Protein AF-A0ABD6EZ94-F1 (afdb_monomer_lite)

Radius of gyration: 22.78 Å; chains: 1; bounding box: 58×36×63 Å

Foldseek 3Di:
DWPQDFFFFDDPPPPFVVVVVVLVVVCVVVVQEFKEFEKEFAPDFAFKWKAAPPAQWTQDDDHDDDDPDDDDDPVSVVGRMDIDRRIDGLVDMDGDCVVVVVCVVDVPDPDPRVVVVVCNVCCVPSVHIYGYDYGPNSTDGHIQDDPVRVLVVLLCQLVVSRPPDHPPPPDDWDWDADPQSEIETDDPPPPPPPPPQPAPEHSEYHEACEAADNQEHEYSEYHYHNYYHDHPHYDDYYDHHPPDDD

Organism: NCBI:txid75299

Structure (mmCIF, N/CA/C/O backbone):
data_AF-A0ABD6EZ94-F1
#
_entry.id   AF-A0ABD6EZ94-F1
#
loop_
_atom_site.group_PDB
_atom_site.id
_atom_site.type_symbol
_atom_site.label_atom_id
_atom_site.label_alt_id
_atom_site.label_comp_id
_atom_site.label_asym_id
_atom_site.label_entity_id
_atom_site.label_seq_id
_atom_site.pdbx_PDB_ins_code
_atom_site.Cartn_x
_atom_site.Cartn_y
_atom_site.Cartn_z
_atom_site.occupancy
_atom_site.B_iso_or_equiv
_atom_site.auth_seq_id
_atom_site.auth_comp_id
_atom_site.auth_asym_id
_atom_site.auth_atom_id
_atom_site.pdbx_PDB_model_num
ATOM 1 N N . MET A 1 1 ? 9.359 -10.065 3.434 1.00 25.14 1 MET A N 1
ATOM 2 C CA . MET A 1 1 ? 9.730 -8.631 3.396 1.00 25.14 1 MET A CA 1
ATOM 3 C C . MET A 1 1 ? 8.608 -7.875 2.697 1.00 25.14 1 MET A C 1
ATOM 5 O O . MET A 1 1 ? 8.597 -7.816 1.478 1.00 25.14 1 MET A O 1
ATOM 9 N N . SER A 1 2 ? 7.632 -7.364 3.448 1.00 27.16 2 SER A N 1
ATOM 10 C CA . SER A 1 2 ? 6.600 -6.468 2.913 1.00 27.16 2 SER A CA 1
ATOM 11 C C . SER A 1 2 ? 7.195 -5.063 2.806 1.00 27.16 2 SER A C 1
ATOM 13 O O . SER A 1 2 ? 7.422 -4.402 3.825 1.00 27.16 2 SER A O 1
ATOM 15 N N . THR A 1 3 ? 7.517 -4.612 1.597 1.00 27.58 3 THR A N 1
ATOM 16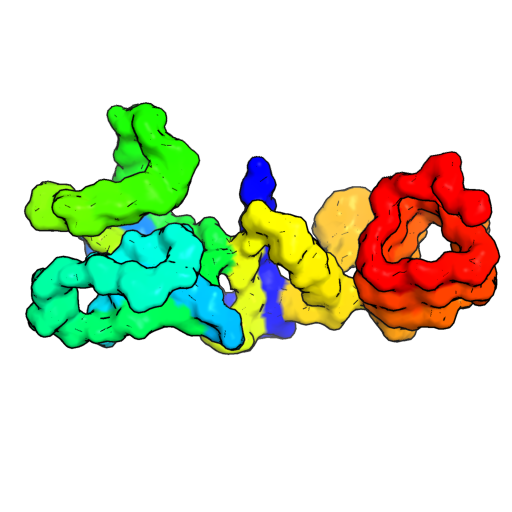 C CA . THR A 1 3 ? 7.941 -3.225 1.378 1.00 27.58 3 THR A CA 1
ATOM 17 C C . THR A 1 3 ? 6.700 -2.341 1.437 1.00 27.58 3 THR A C 1
ATOM 19 O O . THR A 1 3 ? 5.892 -2.327 0.512 1.00 27.58 3 THR A O 1
ATOM 22 N N . LYS A 1 4 ? 6.533 -1.617 2.547 1.00 37.50 4 LYS A N 1
ATOM 23 C CA . LYS A 1 4 ? 5.475 -0.611 2.694 1.00 37.50 4 LYS A CA 1
ATOM 24 C C . LYS A 1 4 ? 5.897 0.632 1.922 1.00 37.50 4 LYS A C 1
ATOM 26 O O . LYS A 1 4 ? 6.949 1.200 2.215 1.00 37.50 4 LYS A O 1
ATOM 31 N N . LEU A 1 5 ? 5.114 1.025 0.924 1.00 35.47 5 LEU A N 1
ATOM 32 C CA . LEU A 1 5 ? 5.474 2.101 0.014 1.00 35.47 5 LEU A CA 1
ATOM 33 C C . LEU A 1 5 ? 4.423 3.216 0.103 1.00 35.47 5 LEU A C 1
ATOM 35 O O . LEU A 1 5 ? 3.304 3.091 -0.385 1.00 35.47 5 LEU A O 1
ATOM 39 N N . TYR A 1 6 ? 4.786 4.312 0.771 1.00 42.09 6 TYR A N 1
ATOM 40 C CA . TYR A 1 6 ? 3.925 5.486 0.925 1.00 42.09 6 TYR A CA 1
ATOM 41 C C . TYR A 1 6 ? 4.081 6.426 -0.269 1.00 42.09 6 TYR A C 1
ATOM 43 O O . TYR A 1 6 ? 5.202 6.860 -0.539 1.00 42.09 6 TYR A O 1
ATOM 51 N N . LEU A 1 7 ? 3.001 6.727 -1.001 1.00 45.53 7 LEU A N 1
ATOM 52 C CA . LEU A 1 7 ? 3.118 7.381 -2.308 1.00 45.53 7 LEU A CA 1
ATOM 53 C C . LEU A 1 7 ? 1.971 8.339 -2.629 1.00 45.53 7 LEU A C 1
ATOM 55 O O . LEU A 1 7 ? 1.060 8.019 -3.386 1.00 45.53 7 LEU A O 1
ATOM 59 N N . SER A 1 8 ? 2.071 9.561 -2.116 1.00 39.09 8 SER A N 1
ATOM 60 C CA . SER A 1 8 ? 1.168 10.648 -2.499 1.00 39.09 8 SER A CA 1
ATOM 61 C C . SER A 1 8 ? 1.216 10.894 -4.008 1.00 39.09 8 SER A C 1
ATOM 63 O O . SER A 1 8 ? 2.299 11.010 -4.577 1.00 39.09 8 SER A O 1
ATOM 65 N N . GLY A 1 9 ? 0.048 11.020 -4.638 1.00 31.78 9 GLY A N 1
ATOM 66 C CA . GLY A 1 9 ? -0.084 11.555 -5.985 1.00 31.78 9 GLY A CA 1
ATOM 67 C C . GLY A 1 9 ? -0.332 13.061 -5.931 1.00 31.78 9 GLY A C 1
ATOM 68 O O . GLY A 1 9 ? -1.254 13.515 -5.263 1.00 31.78 9 GLY A O 1
ATOM 69 N N . ARG A 1 10 ? 0.485 13.827 -6.663 1.00 35.06 10 ARG A N 1
ATOM 70 C CA . ARG A 1 10 ? 0.409 15.292 -6.853 1.00 35.06 10 ARG A CA 1
ATOM 71 C C . ARG A 1 10 ? 0.647 16.149 -5.599 1.00 35.06 10 ARG A C 1
ATOM 73 O O . ARG A 1 10 ? 0.584 15.705 -4.461 1.00 35.06 10 ARG A O 1
ATOM 80 N N . GLU A 1 11 ? 0.973 17.409 -5.884 1.00 35.34 11 GLU A N 1
ATOM 81 C CA . GLU A 1 11 ? 1.603 18.482 -5.088 1.00 35.34 11 GLU A CA 1
ATOM 82 C C . GLU A 1 11 ? 0.985 18.834 -3.714 1.00 35.34 11 GLU A C 1
ATOM 84 O O . GLU A 1 11 ? 1.448 19.759 -3.052 1.00 35.34 11 GLU A O 1
ATOM 89 N N . ASN A 1 12 ? 0.010 18.075 -3.215 1.00 35.53 12 ASN A N 1
ATOM 90 C CA . ASN A 1 12 ? -0.751 18.397 -2.008 1.00 35.53 12 ASN A CA 1
ATOM 91 C C . ASN A 1 12 ? -0.405 17.496 -0.810 1.00 35.53 12 ASN A C 1
ATOM 93 O O . ASN A 1 12 ? -1.279 17.136 -0.029 1.00 35.53 12 ASN A O 1
ATOM 97 N N . MET A 1 13 ? 0.877 17.164 -0.612 1.00 40.81 13 MET A N 1
ATOM 98 C CA . MET A 1 13 ? 1.335 16.423 0.580 1.00 40.81 13 MET A CA 1
ATOM 99 C C . MET A 1 13 ? 1.111 17.201 1.892 1.00 40.81 13 MET A C 1
ATOM 101 O O . MET A 1 13 ? 1.120 16.623 2.977 1.00 40.81 13 MET A O 1
ATOM 105 N N . PHE A 1 14 ? 0.936 18.520 1.827 1.00 37.25 14 PHE A N 1
ATOM 106 C CA . PHE A 1 14 ? 0.969 19.351 3.027 1.00 37.25 14 PHE A CA 1
ATOM 107 C C . PHE A 1 14 ? -0.338 19.420 3.836 1.00 37.25 14 PHE A C 1
ATOM 109 O O . PHE A 1 14 ? -0.206 19.538 5.051 1.00 37.25 14 PHE A O 1
ATOM 116 N N . PRO A 1 15 ? -1.553 19.316 3.262 1.00 45.84 15 PRO A N 1
ATOM 117 C CA . PRO A 1 15 ? -2.783 19.305 4.063 1.00 45.84 15 PRO A CA 1
ATOM 118 C C . PRO A 1 15 ? -3.235 17.889 4.466 1.00 45.84 15 PRO A C 1
ATOM 120 O O . PRO A 1 15 ? -3.336 17.593 5.647 1.00 45.84 15 PRO A O 1
ATOM 123 N N . THR A 1 16 ? -3.398 16.954 3.525 1.00 59.62 16 THR A N 1
ATOM 124 C CA . THR A 1 16 ? -4.220 15.743 3.747 1.00 59.62 16 THR A CA 1
ATOM 125 C C . THR A 1 16 ? -3.617 14.708 4.696 1.00 59.62 16 THR A C 1
ATOM 127 O O . THR A 1 16 ? -4.296 14.234 5.603 1.00 59.62 16 THR A O 1
ATOM 130 N N . MET A 1 17 ? -2.331 14.361 4.558 1.00 60.38 17 MET A N 1
ATOM 131 C CA . MET A 1 17 ? -1.696 13.457 5.531 1.00 60.38 17 MET A CA 1
ATOM 132 C C . MET A 1 17 ? -1.511 14.144 6.885 1.00 60.38 17 MET A C 1
ATOM 134 O O . MET A 1 17 ? -1.565 13.479 7.916 1.00 60.38 17 MET A O 1
ATOM 138 N N . ARG A 1 18 ? -1.315 15.472 6.906 1.00 64.06 18 ARG A N 1
ATOM 139 C CA . ARG A 1 18 ? -1.311 16.216 8.168 1.00 64.06 18 ARG A CA 1
ATOM 140 C C . ARG A 1 18 ? -2.666 16.122 8.839 1.00 64.06 18 ARG A C 1
ATOM 142 O O . ARG A 1 18 ? -2.670 15.880 10.032 1.00 64.06 18 ARG A O 1
ATOM 149 N N . ASP A 1 19 ? -3.763 16.219 8.104 1.00 67.50 19 ASP A N 1
ATOM 150 C CA . ASP A 1 19 ? -5.110 16.106 8.660 1.00 67.50 19 ASP A CA 1
ATOM 151 C C . ASP A 1 19 ? -5.356 14.708 9.245 1.00 67.50 19 ASP A C 1
ATOM 153 O O . ASP A 1 19 ? -5.753 14.604 10.404 1.00 67.50 19 ASP A O 1
ATOM 157 N N . CYS A 1 20 ? -4.992 13.630 8.537 1.00 67.00 20 CYS A N 1
ATOM 158 C CA . CYS A 1 20 ? -5.047 12.269 9.096 1.00 67.00 20 CYS A CA 1
ATOM 159 C C . CYS A 1 20 ? -4.135 12.109 10.328 1.00 67.00 20 CYS A C 1
ATOM 161 O O . CYS A 1 20 ? -4.512 11.497 11.325 1.00 67.00 20 CYS A O 1
ATOM 163 N N . LEU A 1 21 ? -2.926 12.681 10.303 1.00 68.50 21 LEU A N 1
ATOM 164 C CA . LEU A 1 21 ? -2.001 12.643 11.441 1.00 68.50 21 LEU A CA 1
ATOM 165 C C . LEU A 1 21 ? -2.483 13.496 12.621 1.00 68.50 21 LEU A C 1
ATOM 167 O O . LEU A 1 21 ? -2.236 13.129 13.769 1.00 68.50 21 LEU A O 1
ATOM 171 N N . LEU A 1 22 ? -3.146 14.622 12.362 1.00 70.56 22 LEU A N 1
ATOM 172 C CA . LEU A 1 22 ? -3.764 15.493 13.360 1.00 70.56 22 LEU A CA 1
ATOM 173 C C . LEU A 1 22 ? -4.946 14.778 14.001 1.00 70.56 22 LEU A C 1
ATOM 175 O O . LEU A 1 22 ? -5.031 14.727 15.222 1.00 70.56 22 LEU A O 1
ATOM 179 N N . PHE A 1 23 ? -5.792 14.142 13.199 1.00 69.69 23 PHE A N 1
ATOM 180 C CA . PHE A 1 23 ? -6.918 13.367 13.691 1.00 69.69 23 PHE A CA 1
ATOM 181 C C . PHE A 1 23 ? -6.465 12.144 14.500 1.00 69.69 23 PHE A C 1
ATOM 183 O O . PHE A 1 23 ? -6.921 11.935 15.624 1.00 69.69 23 PHE A O 1
ATOM 190 N N . SER A 1 24 ? -5.452 11.412 14.024 1.00 68.81 24 SER A N 1
ATOM 191 C CA . SER A 1 24 ? -4.798 10.354 14.804 1.00 68.81 24 SER A CA 1
ATOM 192 C C . SER A 1 24 ? -4.156 10.892 16.093 1.00 68.81 24 SER A C 1
ATOM 194 O O . SER A 1 24 ? -4.170 10.214 17.119 1.00 68.81 24 SER A O 1
ATOM 196 N N . ARG A 1 25 ? -3.600 12.113 16.088 1.00 70.81 25 ARG A N 1
ATOM 197 C CA . ARG A 1 25 ? -3.074 12.771 17.299 1.00 70.81 25 ARG A CA 1
ATOM 198 C C . ARG A 1 25 ? -4.172 13.115 18.297 1.00 70.81 25 ARG A C 1
ATOM 200 O O . ARG A 1 25 ? -3.960 12.922 19.489 1.00 70.81 25 ARG A O 1
ATOM 207 N N . GLU A 1 26 ? -5.316 13.599 17.831 1.00 75.00 26 GLU A N 1
ATOM 208 C CA . GLU A 1 26 ? -6.471 13.869 18.685 1.00 75.00 26 GLU A CA 1
ATOM 209 C C . GLU A 1 26 ? -6.994 12.573 19.308 1.00 75.00 26 GLU A C 1
ATOM 211 O O . GLU A 1 26 ? -7.150 12.506 20.525 1.00 75.00 26 GLU A O 1
ATOM 216 N N . ARG A 1 27 ? -7.119 11.493 18.524 1.00 76.56 27 ARG A N 1
ATOM 217 C CA . ARG A 1 27 ? -7.498 10.179 19.062 1.00 76.56 27 ARG A CA 1
ATOM 218 C C . ARG A 1 27 ? -6.464 9.581 20.016 1.00 76.56 27 ARG A C 1
ATOM 220 O O . ARG A 1 27 ? -6.841 8.822 20.891 1.00 76.56 27 ARG A O 1
ATOM 227 N N . ARG A 1 28 ? -5.173 9.922 19.913 1.00 70.44 28 ARG A N 1
ATOM 228 C CA . ARG A 1 28 ? -4.155 9.510 20.907 1.00 70.44 28 ARG A CA 1
ATOM 229 C C . ARG A 1 28 ? -4.329 10.165 22.279 1.00 70.44 28 ARG A C 1
ATOM 231 O O . ARG A 1 28 ? -3.665 9.743 23.224 1.00 70.44 28 ARG A O 1
ATOM 238 N N . LYS A 1 29 ? -5.168 11.200 22.404 1.00 75.88 29 LYS A N 1
ATOM 239 C CA . LYS A 1 29 ? -5.561 11.723 23.722 1.00 75.88 29 LYS A CA 1
ATOM 240 C C . LYS A 1 29 ? -6.443 10.723 24.463 1.00 75.88 29 LYS A C 1
ATOM 242 O O . LYS A 1 29 ? -6.376 10.663 25.689 1.00 75.88 29 LYS A O 1
ATOM 247 N N . ASP A 1 30 ? -7.219 9.930 23.726 1.00 81.50 30 ASP A N 1
ATOM 248 C CA . ASP A 1 30 ? -7.885 8.763 24.278 1.00 81.50 30 ASP A CA 1
ATOM 249 C C . ASP A 1 30 ? -6.856 7.645 24.486 1.00 81.50 30 ASP A C 1
ATOM 251 O O . ASP A 1 30 ? -6.247 7.135 23.545 1.00 81.50 30 ASP A O 1
ATOM 255 N N . LYS A 1 31 ? -6.651 7.273 25.752 1.00 81.12 31 LYS A N 1
ATOM 256 C CA . LYS A 1 31 ? -5.706 6.220 26.139 1.00 81.12 31 LYS A CA 1
ATOM 257 C C . LYS A 1 31 ? -6.164 4.836 25.685 1.00 81.12 31 LYS A C 1
ATOM 259 O O . LYS A 1 31 ? -5.327 3.939 25.598 1.00 81.12 31 LYS A O 1
ATOM 264 N N . CYS A 1 32 ? -7.455 4.677 25.404 1.00 87.12 32 CYS A N 1
ATOM 265 C CA . CYS A 1 32 ? -8.023 3.429 24.925 1.00 87.12 32 CYS A CA 1
ATOM 266 C C . CYS A 1 32 ? -7.746 3.223 23.429 1.00 87.12 32 CYS A C 1
ATOM 268 O O . CYS A 1 32 ? -7.664 2.085 22.981 1.00 87.12 32 CYS A O 1
ATOM 270 N N . ASN A 1 33 ? -7.523 4.282 22.639 1.00 89.00 33 ASN A N 1
ATOM 271 C CA . ASN A 1 33 ? -7.165 4.129 21.229 1.00 89.00 33 ASN A CA 1
ATOM 272 C C . ASN A 1 33 ? -5.697 3.698 21.073 1.00 89.00 33 ASN A C 1
ATOM 274 O O . ASN A 1 33 ? -4.764 4.492 21.232 1.00 89.00 33 ASN A O 1
ATOM 278 N N . VAL A 1 34 ? -5.491 2.434 20.709 1.00 90.62 34 VAL A N 1
ATOM 279 C CA . VAL A 1 34 ? -4.152 1.842 20.591 1.00 90.62 34 VAL A CA 1
ATOM 280 C C . VAL A 1 34 ? -3.636 1.790 19.161 1.00 90.62 34 VAL A C 1
ATOM 282 O O . VAL A 1 34 ? -2.420 1.750 18.958 1.00 90.62 34 VAL A O 1
ATOM 285 N N . MET A 1 35 ? -4.520 1.830 18.162 1.00 90.12 35 MET A N 1
ATOM 286 C CA . MET A 1 35 ? -4.127 1.715 16.760 1.00 90.12 35 MET A CA 1
ATOM 287 C C . MET A 1 35 ? -5.067 2.489 15.834 1.00 90.12 35 MET A C 1
ATOM 289 O O . MET A 1 35 ? -6.284 2.420 15.953 1.00 90.12 35 MET A O 1
ATOM 293 N N . THR A 1 36 ? -4.496 3.193 14.858 1.00 90.94 36 THR A N 1
ATOM 294 C CA . THR A 1 36 ? -5.234 3.789 13.739 1.00 90.94 36 THR A CA 1
ATOM 295 C C . THR A 1 36 ? -4.708 3.215 12.428 1.00 90.94 36 THR A C 1
ATOM 297 O O . THR A 1 36 ? -3.539 3.411 12.089 1.00 90.94 36 THR A O 1
ATOM 300 N N . LEU A 1 37 ? -5.551 2.477 11.710 1.00 91.06 37 LEU A N 1
ATOM 301 C CA . LEU A 1 37 ? -5.236 1.868 10.420 1.00 91.06 37 LEU A CA 1
ATOM 302 C C . LEU A 1 37 ? -5.591 2.828 9.289 1.00 91.06 37 LEU A C 1
ATOM 304 O O . LEU A 1 37 ? -6.676 3.404 9.294 1.00 91.06 37 LEU A O 1
ATOM 308 N N . LEU A 1 38 ? -4.706 2.967 8.304 1.00 90.38 38 LEU A N 1
ATOM 309 C CA . LEU A 1 38 ? -4.994 3.765 7.114 1.00 90.38 38 LEU A CA 1
ATOM 310 C C . LEU A 1 38 ? -5.445 2.856 5.971 1.00 90.38 38 LEU A C 1
ATOM 312 O O . LEU A 1 38 ? -4.735 1.916 5.607 1.00 90.38 38 LEU A O 1
ATOM 316 N N . TYR A 1 39 ? -6.600 3.160 5.391 1.00 91.19 39 TYR A N 1
ATOM 317 C CA . TYR A 1 39 ? -7.151 2.464 4.228 1.00 91.19 39 TYR A CA 1
ATOM 318 C C . TYR A 1 39 ? -7.309 3.423 3.052 1.00 91.19 39 TYR A C 1
ATOM 320 O O . TYR A 1 39 ? -7.409 4.634 3.234 1.00 91.19 39 TYR A O 1
ATOM 328 N N . THR A 1 40 ? -7.327 2.888 1.838 1.00 88.62 40 THR A N 1
ATOM 329 C CA . THR A 1 40 ? -7.660 3.629 0.613 1.00 88.62 40 THR A CA 1
ATOM 330 C C . THR A 1 40 ? -8.870 3.005 -0.054 1.00 88.62 40 THR A C 1
ATOM 332 O O . THR A 1 40 ? -9.097 1.802 0.067 1.00 88.62 40 THR A O 1
ATOM 335 N N . GLU A 1 41 ? -9.651 3.813 -0.764 1.00 89.62 41 GLU A N 1
ATOM 336 C CA . GLU A 1 41 ? -10.730 3.282 -1.594 1.00 89.62 41 GLU A CA 1
ATOM 337 C C . GLU A 1 41 ? -10.159 2.508 -2.784 1.00 89.62 41 GLU A C 1
ATOM 339 O O . GLU A 1 41 ? -9.109 2.847 -3.341 1.00 89.62 41 GLU A O 1
ATOM 344 N N . SER A 1 42 ? -10.845 1.435 -3.154 1.00 84.75 42 SER A N 1
ATOM 345 C CA . SER A 1 42 ? -10.450 0.532 -4.220 1.00 84.75 42 SER A CA 1
ATOM 346 C C . SER A 1 42 ? -11.651 0.180 -5.081 1.00 84.75 42 SER A C 1
ATOM 348 O O . SER A 1 42 ? -12.741 -0.067 -4.581 1.00 84.75 42 SER A O 1
ATOM 350 N N . GLU A 1 43 ? -11.423 0.109 -6.390 1.00 81.69 43 GLU A N 1
ATOM 351 C CA . GLU A 1 43 ? -12.422 -0.359 -7.356 1.00 81.69 43 GLU A CA 1
ATOM 352 C C . GLU A 1 43 ? -12.589 -1.890 -7.337 1.00 81.69 43 GLU A C 1
ATOM 354 O O . GLU A 1 43 ? -13.503 -2.420 -7.964 1.00 81.69 43 GLU A O 1
ATOM 359 N N . PHE A 1 44 ? -11.699 -2.607 -6.644 1.00 81.69 44 PHE A N 1
ATOM 360 C CA . PHE A 1 44 ? -11.722 -4.063 -6.531 1.00 81.69 44 PHE A CA 1
ATOM 361 C C . PHE A 1 44 ? -12.320 -4.501 -5.195 1.00 81.69 44 PHE A C 1
ATOM 363 O O . PHE A 1 44 ? -12.212 -3.794 -4.193 1.00 81.69 44 PHE A O 1
ATOM 370 N N . GLU A 1 45 ? -12.900 -5.700 -5.166 1.00 83.00 45 GLU A N 1
ATOM 371 C CA . GLU A 1 45 ? -13.333 -6.313 -3.913 1.00 83.00 45 GLU A CA 1
ATOM 372 C C . GLU A 1 45 ? -12.120 -6.737 -3.077 1.00 83.00 45 GLU A C 1
ATOM 374 O O . GLU A 1 45 ? -11.235 -7.459 -3.536 1.00 83.00 45 GLU A O 1
ATOM 379 N N . ASN A 1 46 ? -12.095 -6.270 -1.835 1.00 86.94 46 ASN A N 1
ATOM 380 C CA . ASN A 1 46 ? -11.087 -6.560 -0.827 1.00 86.94 46 ASN A CA 1
ATOM 381 C C . ASN A 1 46 ? -11.735 -7.299 0.361 1.00 86.94 46 ASN A C 1
ATOM 383 O O . ASN A 1 46 ? -12.968 -7.328 0.478 1.00 86.94 46 ASN A O 1
ATOM 387 N N . PRO A 1 47 ? -10.926 -7.885 1.264 1.00 87.75 47 PRO A N 1
ATOM 388 C CA . PRO A 1 47 ? -11.440 -8.501 2.480 1.00 87.75 47 PRO A CA 1
ATOM 389 C C . PRO A 1 47 ? -12.309 -7.532 3.296 1.00 87.75 47 PRO A C 1
ATOM 391 O O . PRO A 1 47 ? -12.047 -6.328 3.353 1.00 87.75 47 PRO A O 1
ATOM 394 N N . ALA A 1 48 ? -13.379 -8.055 3.893 1.00 89.38 48 ALA A N 1
ATOM 395 C CA . ALA A 1 48 ? -14.398 -7.227 4.524 1.00 89.38 48 ALA A CA 1
ATOM 396 C C . ALA A 1 48 ? -13.939 -6.673 5.878 1.00 89.38 48 ALA A C 1
ATOM 398 O O . ALA A 1 48 ? -13.457 -7.409 6.744 1.00 89.38 48 ALA A O 1
ATOM 399 N N . ILE A 1 49 ? -14.196 -5.385 6.092 1.00 92.19 49 ILE A N 1
ATOM 400 C CA . ILE A 1 49 ? -14.042 -4.733 7.394 1.00 92.19 49 ILE A CA 1
ATOM 401 C C . ILE A 1 49 ? -15.353 -4.067 7.808 1.00 92.19 49 ILE A C 1
ATOM 403 O O . ILE A 1 49 ? -16.106 -3.589 6.961 1.00 92.19 49 ILE A O 1
ATOM 407 N N . GLY A 1 50 ? -15.636 -4.049 9.108 1.00 91.94 50 GLY A N 1
ATOM 408 C CA . GLY A 1 50 ? -16.802 -3.377 9.683 1.00 91.94 50 GLY A CA 1
ATOM 409 C C . GLY A 1 50 ? -16.376 -2.181 10.515 1.00 91.94 50 GLY A C 1
ATOM 410 O O . GLY A 1 50 ? -15.483 -2.313 11.355 1.00 91.94 50 GLY A O 1
ATOM 411 N N . LEU A 1 51 ? -17.012 -1.036 10.279 1.00 93.19 51 LEU A N 1
ATOM 412 C CA . LEU A 1 51 ? -16.697 0.243 10.909 1.00 93.19 51 LEU A CA 1
ATOM 413 C C . LEU A 1 51 ? -17.939 0.851 11.556 1.00 93.19 51 LEU A C 1
ATOM 415 O O . LEU A 1 51 ? -18.997 0.889 10.930 1.00 93.19 51 LEU A O 1
ATOM 419 N N . GLU A 1 52 ? -17.793 1.385 12.763 1.00 92.19 52 GLU A N 1
ATOM 420 C CA . GLU A 1 52 ? -18.833 2.182 13.411 1.00 92.19 52 GLU A CA 1
ATOM 421 C C . GLU A 1 52 ? -18.991 3.543 12.706 1.00 92.19 52 GLU A C 1
ATOM 423 O O . GLU A 1 52 ? -18.014 4.241 12.426 1.00 92.19 52 GLU A O 1
ATOM 428 N N . ALA A 1 53 ? -20.231 3.948 12.435 1.00 88.81 53 ALA A N 1
ATOM 429 C CA . ALA A 1 53 ? -20.588 5.175 11.724 1.00 88.81 53 ALA A CA 1
ATOM 430 C C . ALA A 1 53 ? -20.142 6.450 12.447 1.00 88.81 53 ALA A C 1
ATOM 432 O O . ALA A 1 53 ? -19.856 7.469 11.818 1.00 88.81 53 ALA A O 1
ATOM 433 N N . LYS A 1 54 ? -20.119 6.398 13.782 1.00 87.00 54 LYS A N 1
ATOM 434 C CA . LYS A 1 54 ? -19.901 7.556 14.647 1.00 87.00 54 LYS A CA 1
ATOM 435 C C . LYS A 1 54 ? -18.486 8.111 14.529 1.00 87.00 54 LYS A C 1
ATOM 437 O O . LYS A 1 54 ? -18.306 9.324 14.448 1.00 87.00 54 LYS A O 1
ATOM 442 N N . ASP A 1 55 ? -17.494 7.233 14.576 1.00 86.75 55 ASP A N 1
ATOM 443 C CA . ASP A 1 55 ? -16.090 7.617 14.659 1.00 86.75 55 ASP A CA 1
ATOM 444 C C . ASP A 1 55 ? -15.159 6.693 13.873 1.00 86.75 55 ASP A C 1
ATOM 446 O O . ASP A 1 55 ? -13.951 6.855 13.979 1.00 86.75 55 ASP A O 1
ATOM 450 N N . GLY A 1 56 ? -15.662 5.749 13.075 1.00 90.31 56 GLY A N 1
ATOM 451 C CA . GLY A 1 56 ? -14.818 4.846 12.295 1.00 90.31 56 GLY A CA 1
ATOM 452 C C . GLY A 1 56 ? -14.035 3.842 13.143 1.00 90.31 56 GLY A C 1
ATOM 453 O O . GLY A 1 56 ? -12.991 3.353 12.698 1.00 90.31 56 GLY A O 1
ATOM 454 N N . LYS A 1 57 ? -14.487 3.538 14.365 1.00 92.31 57 LYS A N 1
ATOM 455 C CA . LYS A 1 57 ? -13.963 2.420 15.150 1.00 92.31 57 LYS A CA 1
ATOM 456 C C . LYS A 1 57 ? -14.140 1.104 14.388 1.00 92.31 57 LYS A C 1
ATOM 458 O O . LYS A 1 57 ? -15.203 0.814 13.844 1.00 92.31 57 LYS A O 1
ATOM 463 N N . LEU A 1 58 ? -13.079 0.306 14.342 1.00 93.56 58 LEU A N 1
ATOM 464 C CA . LEU A 1 58 ? -13.081 -1.027 13.758 1.00 93.56 58 LEU A CA 1
ATOM 465 C C . LEU A 1 58 ? -13.827 -1.976 14.692 1.00 93.56 58 LEU A C 1
ATOM 467 O O . LEU A 1 58 ? -13.447 -2.119 15.850 1.00 93.56 58 LEU A O 1
ATOM 471 N N . VAL A 1 59 ? -14.852 -2.639 14.169 1.00 92.38 59 VAL A N 1
ATOM 472 C CA . VAL A 1 59 ? -15.658 -3.617 14.918 1.00 92.38 59 VAL A CA 1
ATOM 473 C C . VAL A 1 59 ? -15.596 -5.013 14.304 1.00 92.38 59 VAL A C 1
ATOM 475 O O . VAL A 1 59 ? -15.804 -6.006 14.992 1.00 92.38 59 VAL A O 1
ATOM 478 N N . TYR A 1 60 ? -15.265 -5.110 13.015 1.00 90.94 60 TYR A N 1
ATOM 479 C CA . TYR A 1 60 ? -15.099 -6.385 12.324 1.00 90.94 60 TYR A CA 1
ATOM 480 C C . TYR A 1 60 ? -13.872 -6.359 11.423 1.00 90.94 60 TYR A C 1
ATOM 482 O O . TYR A 1 60 ? -13.636 -5.385 10.706 1.00 90.94 60 TYR A O 1
ATOM 490 N N . TYR A 1 61 ? -13.110 -7.449 11.435 1.00 90.62 61 TYR A N 1
ATOM 491 C CA . TYR A 1 61 ? -11.894 -7.586 10.649 1.00 90.62 61 TYR A CA 1
ATOM 492 C C . TYR A 1 61 ? -11.751 -9.008 10.116 1.00 90.62 61 TYR A C 1
ATOM 494 O O . TYR A 1 61 ? -11.480 -9.944 10.870 1.00 90.62 61 TYR A O 1
ATOM 502 N N . HIS A 1 62 ? -11.889 -9.158 8.802 1.00 85.69 62 HIS A N 1
ATOM 503 C CA . HIS A 1 62 ? -11.693 -10.422 8.111 1.00 85.69 62 HIS A CA 1
ATOM 504 C C . HIS A 1 62 ? -10.703 -10.214 6.969 1.00 85.69 62 HIS A C 1
ATOM 506 O O . HIS A 1 62 ? -10.941 -9.395 6.090 1.00 85.69 62 HIS A O 1
ATOM 512 N N . GLN A 1 63 ? -9.572 -10.920 7.014 1.00 71.81 63 GLN A N 1
ATOM 513 C CA . GLN A 1 63 ? -8.476 -10.786 6.043 1.00 71.81 63 GLN A CA 1
ATOM 514 C C . GLN A 1 63 ? -8.344 -11.972 5.085 1.00 71.81 63 GLN A C 1
ATOM 516 O O . GLN A 1 63 ? -7.407 -11.995 4.290 1.00 71.81 63 GLN A O 1
ATOM 521 N N . GLU A 1 64 ? -9.236 -12.955 5.169 1.00 70.62 64 GLU A N 1
ATOM 522 C CA . GLU A 1 64 ? -9.190 -14.106 4.268 1.00 70.62 64 GLU A CA 1
ATOM 523 C C . GLU A 1 64 ? -9.725 -13.728 2.883 1.00 70.62 64 GLU A C 1
ATOM 525 O O . GLU A 1 64 ? -10.307 -12.652 2.693 1.00 70.62 64 GLU A O 1
ATOM 530 N N . GLU A 1 65 ? -9.459 -14.595 1.903 1.00 63.75 65 GLU A N 1
ATOM 531 C CA . GLU A 1 65 ? -9.910 -14.392 0.529 1.00 63.75 65 GLU A CA 1
ATOM 532 C C . GLU A 1 65 ? -11.413 -14.088 0.489 1.00 63.75 65 GLU A C 1
ATOM 534 O O . GLU A 1 65 ? -12.168 -14.628 1.302 1.00 63.75 65 GLU A O 1
ATOM 539 N N . PRO A 1 66 ? -11.858 -13.221 -0.439 1.00 61.59 66 PRO A N 1
ATOM 540 C CA . PRO A 1 66 ? -13.255 -12.834 -0.548 1.00 61.59 66 PRO A CA 1
ATOM 541 C C . PRO A 1 66 ? -14.130 -14.078 -0.719 1.00 61.59 66 PRO A C 1
ATOM 543 O O . PRO A 1 66 ? -14.236 -14.661 -1.796 1.00 61.59 66 PRO A O 1
ATOM 546 N N . SER A 1 67 ? -14.753 -14.493 0.378 1.00 64.06 67 SER A N 1
ATOM 547 C CA . SER A 1 67 ? -15.672 -15.614 0.407 1.00 64.06 67 SER A CA 1
ATOM 548 C C . SER A 1 67 ? -17.094 -15.114 0.153 1.00 64.06 67 SER A C 1
ATOM 550 O O . SER A 1 67 ? -17.472 -13.967 0.447 1.00 64.06 67 SER A O 1
ATOM 552 N N . SER A 1 68 ? -17.929 -16.008 -0.374 1.00 65.69 68 SER A N 1
ATOM 553 C CA . SER A 1 68 ? -19.362 -15.755 -0.529 1.00 65.69 68 SER A CA 1
ATOM 554 C C . SER A 1 68 ? -20.106 -15.684 0.811 1.00 65.69 68 SER A C 1
ATOM 556 O O . SER A 1 68 ? -21.269 -15.285 0.831 1.00 65.69 68 SER A O 1
ATOM 558 N N . HIS A 1 69 ? -19.460 -16.053 1.923 1.00 69.81 69 HIS A N 1
ATOM 559 C CA . HIS A 1 69 ? -20.079 -16.170 3.240 1.00 69.81 69 HIS A CA 1
ATOM 560 C C . HIS A 1 69 ? -19.295 -15.380 4.289 1.00 69.81 69 HIS A C 1
ATOM 562 O O . HIS A 1 69 ? -18.178 -15.735 4.648 1.00 69.81 69 HIS A O 1
ATOM 568 N N . LEU A 1 70 ? -19.912 -14.320 4.812 1.00 74.25 70 LEU A N 1
ATOM 569 C CA . LEU A 1 70 ? -19.409 -13.590 5.972 1.00 74.25 70 LEU A CA 1
ATOM 570 C C . LEU A 1 70 ? -20.111 -14.101 7.224 1.00 74.25 70 LEU A C 1
ATOM 572 O O . LEU A 1 70 ? -21.326 -13.952 7.360 1.00 74.25 70 LEU A O 1
ATOM 576 N N . GLU A 1 71 ? -19.344 -14.665 8.147 1.00 74.50 71 GLU A N 1
ATOM 577 C CA . GLU A 1 71 ? -19.823 -14.912 9.501 1.00 74.50 71 GLU A CA 1
ATOM 578 C C . GLU A 1 71 ? -19.668 -13.627 10.316 1.00 74.50 71 GLU A C 1
ATOM 580 O O . GLU A 1 71 ? -18.564 -13.103 10.486 1.00 74.50 71 GLU A O 1
ATOM 585 N N . LEU A 1 72 ? -20.801 -13.091 10.769 1.00 76.62 72 LEU A N 1
ATOM 586 C CA . LEU A 1 72 ? -20.893 -11.841 11.514 1.00 76.62 72 LEU A CA 1
ATOM 587 C C . LEU A 1 72 ? -21.544 -12.118 12.865 1.00 76.62 72 LEU A C 1
ATOM 589 O O . LEU A 1 72 ? -22.619 -12.721 12.928 1.00 76.62 72 LEU A O 1
ATOM 593 N N . ASP A 1 73 ? -20.922 -11.645 13.943 1.00 77.38 73 ASP A N 1
ATOM 594 C CA . ASP A 1 73 ? -21.561 -11.669 15.255 1.00 77.38 73 ASP A CA 1
ATOM 595 C C . ASP A 1 73 ? -22.765 -10.713 15.247 1.00 77.38 73 ASP A C 1
ATOM 597 O O . ASP A 1 73 ? -22.691 -9.582 14.759 1.00 77.38 73 ASP A O 1
ATOM 601 N N . LYS A 1 74 ? -23.880 -11.150 15.840 1.00 76.50 74 LYS A N 1
ATOM 602 C CA . LYS A 1 74 ? -25.076 -10.327 16.053 1.00 76.50 74 LYS A CA 1
ATOM 603 C C . LYS A 1 74 ? -24.755 -9.027 16.789 1.00 76.50 74 LYS A C 1
ATOM 605 O O . LYS A 1 74 ? -25.458 -8.039 16.593 1.00 76.50 74 LYS A O 1
ATOM 610 N N . ARG A 1 75 ? -23.691 -9.018 17.602 1.00 73.19 75 ARG A N 1
ATOM 611 C CA . ARG A 1 75 ? -23.209 -7.832 18.321 1.00 73.19 75 ARG A CA 1
ATOM 612 C C . ARG A 1 75 ? -22.941 -6.633 17.406 1.00 73.19 75 ARG A C 1
ATOM 614 O O . ARG A 1 75 ? -23.199 -5.501 17.801 1.00 73.19 75 ARG A O 1
ATOM 621 N N . LEU A 1 76 ? -22.515 -6.892 16.169 1.00 71.12 76 LEU A N 1
ATOM 622 C CA . LEU A 1 76 ? -22.224 -5.867 15.164 1.00 71.12 76 LEU A CA 1
ATOM 623 C C . LEU A 1 76 ? -23.461 -5.065 14.734 1.00 71.12 76 LEU A C 1
ATOM 625 O O . LEU A 1 76 ? -23.322 -3.951 14.246 1.00 71.12 76 LEU A O 1
ATOM 629 N N . PHE A 1 77 ? -24.668 -5.606 14.925 1.00 71.19 77 PHE A N 1
ATOM 630 C CA . PHE A 1 77 ? -25.916 -4.953 14.522 1.00 71.19 77 PHE A CA 1
ATOM 631 C C . PHE A 1 77 ? -26.501 -4.021 15.593 1.00 71.19 77 PHE A C 1
ATOM 633 O O . PHE A 1 77 ? -27.492 -3.346 15.324 1.00 71.19 77 PHE A O 1
ATOM 640 N N . PHE A 1 78 ? -25.934 -3.979 16.807 1.00 68.88 78 PHE A N 1
ATOM 641 C CA . PHE A 1 78 ? -26.405 -3.059 17.854 1.00 68.88 78 PHE A CA 1
ATOM 642 C C . PHE A 1 78 ? -25.836 -1.644 17.711 1.00 68.88 78 PHE A C 1
ATOM 644 O O . PHE A 1 78 ? -26.431 -0.701 18.229 1.00 68.88 78 PHE A O 1
ATOM 651 N N . ALA A 1 79 ? -24.710 -1.497 17.013 1.00 70.44 79 ALA A N 1
ATOM 652 C CA . ALA A 1 79 ? -24.119 -0.212 16.664 1.00 70.44 79 ALA A CA 1
ATOM 653 C C . ALA A 1 79 ? -24.427 0.122 15.199 1.00 70.44 79 ALA A C 1
ATOM 655 O O . ALA A 1 79 ? -24.513 -0.781 14.364 1.00 70.44 79 ALA A O 1
ATOM 656 N N . ASP A 1 80 ? -24.569 1.410 14.883 1.00 87.06 80 ASP A N 1
ATOM 657 C CA . ASP A 1 80 ? -24.681 1.877 13.498 1.00 87.06 80 ASP A CA 1
ATOM 658 C C . ASP A 1 80 ? -23.359 1.571 12.777 1.00 87.06 80 ASP A C 1
ATOM 660 O O . ASP A 1 80 ? -22.364 2.268 12.971 1.00 87.06 80 ASP A O 1
ATOM 664 N N . THR A 1 81 ? -23.317 0.455 12.047 1.00 89.06 81 THR A N 1
ATOM 665 C CA . THR A 1 81 ? -22.088 -0.152 11.518 1.00 89.06 81 THR A CA 1
ATOM 666 C C . THR A 1 81 ? -22.204 -0.363 10.016 1.00 89.06 81 THR A C 1
ATOM 668 O O . THR A 1 81 ? -23.182 -0.932 9.531 1.00 89.06 81 THR A O 1
ATOM 671 N N . TYR A 1 82 ? -21.159 0.009 9.278 1.00 89.81 82 TYR A N 1
ATOM 672 C CA . TYR A 1 82 ? -21.032 -0.264 7.849 1.00 89.81 82 TYR A CA 1
ATOM 673 C C . TYR A 1 82 ? -19.995 -1.353 7.597 1.00 89.81 82 TYR A C 1
ATOM 675 O O . TYR A 1 82 ? -18.866 -1.268 8.079 1.00 89.81 82 TYR A O 1
ATOM 683 N N . ILE A 1 83 ? -20.357 -2.348 6.789 1.00 90.12 83 ILE A N 1
ATOM 684 C CA . ILE A 1 83 ? -19.419 -3.348 6.271 1.00 90.12 83 ILE A CA 1
ATOM 685 C C . ILE A 1 83 ? -18.948 -2.888 4.895 1.00 90.12 83 ILE A C 1
ATOM 687 O O . ILE A 1 83 ? -19.764 -2.658 4.003 1.00 90.12 83 ILE A O 1
ATOM 691 N N . ARG A 1 84 ? -17.632 -2.764 4.721 1.00 90.75 84 ARG A N 1
ATOM 692 C CA . ARG A 1 84 ? -16.998 -2.299 3.485 1.00 90.75 84 ARG A CA 1
ATOM 693 C C . ARG A 1 84 ? -16.045 -3.349 2.924 1.00 90.75 84 ARG A C 1
ATOM 695 O O . ARG A 1 84 ? -15.289 -3.978 3.663 1.00 90.75 84 ARG A O 1
ATOM 702 N N . ARG A 1 85 ? -16.099 -3.520 1.602 1.00 91.06 85 ARG A N 1
ATOM 703 C CA . ARG A 1 85 ? -15.201 -4.365 0.784 1.00 91.06 85 ARG A CA 1
ATOM 704 C C . ARG A 1 85 ? -14.489 -3.568 -0.311 1.00 91.06 85 ARG A C 1
ATOM 706 O O . ARG A 1 85 ? -13.644 -4.092 -1.018 1.00 91.06 85 ARG A O 1
ATOM 713 N N . ASP A 1 86 ? -14.813 -2.292 -0.437 1.00 91.62 86 ASP A N 1
ATOM 714 C CA . ASP A 1 86 ? -14.218 -1.325 -1.356 1.00 91.62 86 ASP A CA 1
ATOM 715 C C . ASP A 1 86 ? -13.017 -0.597 -0.725 1.00 91.62 86 ASP A C 1
ATOM 717 O O . ASP A 1 86 ? -12.589 0.451 -1.201 1.00 91.62 86 ASP A O 1
ATOM 721 N N . LEU A 1 87 ? -12.471 -1.138 0.370 1.00 91.00 87 LEU A N 1
ATOM 722 C CA . LEU A 1 87 ? -11.347 -0.571 1.102 1.00 91.00 87 LEU A CA 1
ATOM 723 C C . LEU A 1 87 ? -10.141 -1.502 1.046 1.00 91.00 87 LEU A C 1
ATOM 725 O O . LEU A 1 87 ? -10.230 -2.683 1.373 1.00 91.00 87 LEU A O 1
ATOM 729 N N . ARG A 1 88 ? -8.985 -0.943 0.696 1.00 87.62 88 ARG A N 1
ATOM 730 C CA . ARG A 1 88 ? -7.714 -1.657 0.610 1.00 87.62 88 ARG A CA 1
ATOM 731 C C . ARG A 1 88 ? -6.772 -1.253 1.742 1.00 87.62 88 ARG A C 1
ATOM 733 O O . ARG A 1 88 ? -6.565 -0.066 1.996 1.00 87.62 88 ARG A O 1
ATOM 740 N N . ASP A 1 89 ? -6.174 -2.247 2.402 1.00 87.81 89 ASP A N 1
ATOM 741 C CA . ASP A 1 89 ? -5.180 -2.020 3.459 1.00 87.81 89 ASP A CA 1
ATOM 742 C C . ASP A 1 89 ? -3.903 -1.413 2.854 1.00 87.81 89 ASP A C 1
ATOM 744 O O . ASP A 1 89 ? -3.260 -1.991 1.972 1.00 87.81 89 ASP A O 1
ATOM 748 N N . THR A 1 90 ? -3.514 -0.236 3.345 1.00 86.88 90 THR A N 1
ATOM 749 C CA . THR A 1 90 ? -2.283 0.446 2.915 1.00 86.88 90 THR A CA 1
ATOM 750 C C . THR A 1 90 ? -1.025 -0.149 3.551 1.00 86.88 90 THR A C 1
ATOM 752 O O . THR A 1 90 ? 0.095 0.181 3.157 1.00 86.88 90 THR A O 1
ATOM 755 N N . GLY A 1 91 ? -1.188 -0.993 4.573 1.00 85.62 91 GLY A N 1
ATOM 756 C CA . GLY A 1 91 ? -0.124 -1.514 5.423 1.00 85.62 91 GLY A CA 1
ATOM 757 C C . GLY A 1 91 ? 0.358 -0.521 6.486 1.00 85.62 91 GLY A C 1
ATOM 758 O O . GLY A 1 91 ? 1.241 -0.862 7.283 1.00 85.62 91 GLY A O 1
ATOM 759 N N . ILE A 1 92 ? -0.188 0.696 6.531 1.00 85.56 92 ILE A N 1
ATOM 760 C CA . ILE A 1 92 ? 0.224 1.745 7.465 1.00 85.56 92 ILE A CA 1
ATOM 761 C C . ILE A 1 92 ? -0.695 1.715 8.680 1.00 85.56 92 ILE A C 1
ATOM 763 O O . ILE A 1 92 ? -1.909 1.871 8.575 1.00 85.56 92 ILE A O 1
ATOM 767 N N . ALA A 1 93 ? -0.083 1.544 9.845 1.00 87.75 93 ALA A N 1
ATOM 768 C CA . ALA A 1 93 ? -0.757 1.597 11.128 1.00 87.75 93 ALA A CA 1
ATOM 769 C C . ALA A 1 93 ? -0.018 2.589 12.025 1.00 87.75 93 ALA A C 1
ATOM 771 O O . ALA A 1 93 ? 1.206 2.523 12.166 1.00 87.75 93 ALA A O 1
ATOM 772 N N . LEU A 1 94 ? -0.763 3.521 12.609 1.00 87.00 94 LEU A N 1
ATOM 773 C CA . LEU A 1 94 ? -0.272 4.441 13.623 1.00 87.00 94 LEU A CA 1
ATOM 774 C C . LEU A 1 94 ? -0.603 3.840 14.985 1.00 87.00 94 LEU A C 1
ATOM 776 O O . LEU A 1 94 ? -1.768 3.773 15.364 1.00 87.00 94 LEU A O 1
ATOM 780 N N . CYS A 1 95 ? 0.419 3.391 15.704 1.00 86.31 95 CYS A N 1
ATOM 781 C CA . CYS A 1 95 ? 0.241 2.654 16.951 1.00 86.31 95 CYS A CA 1
ATOM 782 C C . CYS A 1 95 ? 0.634 3.492 18.171 1.00 86.31 95 CYS A C 1
ATOM 784 O O . CYS A 1 95 ? 1.512 4.360 18.097 1.00 86.31 95 CYS A O 1
ATOM 786 N N . SER A 1 96 ? 0.006 3.201 19.308 1.00 85.94 96 SER A N 1
ATOM 787 C CA . SER A 1 96 ? 0.492 3.616 20.621 1.00 85.94 96 SER A CA 1
ATOM 788 C C . SER A 1 96 ? 1.611 2.673 21.103 1.00 85.94 96 SER A C 1
ATOM 790 O O . SER A 1 96 ? 1.740 1.556 20.593 1.00 85.94 96 SER A O 1
ATOM 792 N N . PRO A 1 97 ? 2.419 3.075 22.103 1.00 84.00 97 PRO A N 1
ATOM 793 C CA . PRO A 1 97 ? 3.433 2.196 22.692 1.00 84.00 97 PRO A CA 1
ATOM 794 C C . PRO A 1 97 ? 2.872 0.889 23.278 1.00 84.00 97 PRO A C 1
ATOM 796 O O . PRO A 1 97 ? 3.608 -0.092 23.358 1.00 84.00 97 PRO A O 1
ATOM 799 N N . ASN A 1 98 ? 1.581 0.846 23.636 1.00 84.50 98 ASN A N 1
ATOM 800 C CA . ASN A 1 98 ? 0.929 -0.350 24.188 1.00 84.50 98 ASN A CA 1
ATOM 801 C C . ASN A 1 98 ? 0.946 -1.524 23.201 1.00 84.50 98 ASN A C 1
ATOM 803 O O . ASN A 1 98 ? 1.102 -2.669 23.611 1.00 84.50 98 ASN A O 1
ATOM 807 N N . ILE A 1 99 ? 0.857 -1.238 21.899 1.00 87.25 99 ILE A N 1
ATOM 808 C CA . ILE A 1 99 ? 0.953 -2.260 20.852 1.00 87.25 99 ILE A CA 1
ATOM 809 C C . ILE A 1 99 ? 2.321 -2.948 20.882 1.00 87.25 99 ILE A C 1
ATOM 811 O O . ILE A 1 99 ? 2.403 -4.165 20.750 1.00 87.25 99 ILE A O 1
ATOM 815 N N . CYS A 1 100 ? 3.404 -2.196 21.102 1.00 83.56 100 CYS A N 1
ATOM 816 C CA . CYS A 1 100 ? 4.746 -2.775 21.191 1.00 83.56 100 CYS A CA 1
ATOM 817 C C . CYS A 1 100 ? 4.892 -3.712 22.400 1.00 83.56 100 CYS A C 1
ATOM 819 O O . CYS A 1 100 ? 5.573 -4.730 22.292 1.00 83.56 100 CYS A O 1
ATOM 821 N N . ALA A 1 101 ? 4.249 -3.386 23.527 1.00 86.25 101 ALA A N 1
ATOM 822 C CA . ALA A 1 101 ? 4.223 -4.257 24.702 1.00 86.25 101 ALA A CA 1
ATOM 823 C C . ALA A 1 101 ? 3.477 -5.568 24.407 1.00 86.25 101 ALA A C 1
ATOM 825 O O . ALA A 1 101 ? 4.026 -6.638 24.632 1.00 86.25 101 ALA A O 1
ATOM 826 N N . GLN A 1 102 ? 2.302 -5.501 23.771 1.00 85.56 102 GLN A N 1
ATOM 827 C CA . GLN A 1 102 ? 1.541 -6.699 23.395 1.00 85.56 102 GLN A CA 1
ATOM 828 C C . GLN A 1 102 ? 2.308 -7.647 22.468 1.00 85.56 102 GLN A C 1
ATOM 830 O O . GLN A 1 102 ? 2.248 -8.856 22.671 1.00 85.56 102 GLN A O 1
ATOM 835 N N . TYR A 1 103 ? 3.059 -7.122 21.495 1.00 83.62 103 TYR A N 1
ATOM 836 C CA . TYR A 1 103 ? 3.943 -7.947 20.659 1.00 83.62 103 TYR A CA 1
ATOM 837 C C . TYR A 1 103 ? 5.124 -8.545 21.430 1.00 83.62 103 TYR A C 1
ATOM 839 O O . TYR A 1 103 ? 5.623 -9.598 21.052 1.00 83.62 103 TYR A O 1
ATOM 847 N N . SER A 1 104 ? 5.604 -7.865 22.472 1.00 86.81 104 SER A N 1
ATOM 848 C CA . SER A 1 104 ? 6.721 -8.362 23.285 1.00 86.81 104 SER A CA 1
ATOM 849 C C . SER A 1 104 ? 6.280 -9.481 24.231 1.00 86.81 104 SER A C 1
ATOM 851 O O . SER A 1 104 ? 7.043 -10.413 24.467 1.00 86.81 104 SER A O 1
ATOM 853 N N . ASP A 1 105 ? 5.050 -9.393 24.739 1.00 88.38 105 ASP A N 1
ATOM 854 C CA . ASP A 1 105 ? 4.496 -10.344 25.704 1.00 88.38 105 ASP A CA 1
ATOM 855 C C . ASP A 1 105 ? 3.896 -11.594 25.032 1.00 88.38 105 ASP A C 1
ATOM 857 O O . ASP A 1 105 ? 3.823 -12.651 25.658 1.00 88.38 105 ASP A O 1
ATOM 861 N N . ASN A 1 106 ? 3.496 -11.502 23.755 1.00 87.94 106 ASN A N 1
ATOM 862 C CA . ASN A 1 106 ? 2.851 -12.589 23.011 1.00 87.94 106 ASN A CA 1
ATOM 863 C C . ASN A 1 106 ? 3.693 -13.020 21.805 1.00 87.94 106 ASN A C 1
ATOM 865 O O . ASN A 1 106 ? 3.622 -12.432 20.725 1.00 87.94 106 ASN A O 1
ATOM 869 N N . PHE A 1 107 ? 4.461 -14.095 21.979 1.00 87.19 107 PHE A N 1
ATOM 870 C CA . PHE A 1 107 ? 5.362 -14.625 20.947 1.00 87.19 107 PHE A CA 1
ATOM 871 C C . PHE A 1 107 ? 4.643 -15.226 19.727 1.00 87.19 107 PHE A C 1
ATOM 873 O O . PHE A 1 107 ? 5.267 -15.388 18.679 1.00 87.19 107 PHE A O 1
ATOM 880 N N . ASP A 1 108 ? 3.349 -15.534 19.845 1.00 89.00 108 ASP A N 1
ATOM 881 C CA . ASP A 1 108 ? 2.548 -16.120 18.765 1.00 89.00 108 ASP A CA 1
ATOM 882 C C . ASP A 1 108 ? 2.083 -15.084 17.727 1.00 89.00 108 ASP A C 1
ATOM 884 O O . ASP A 1 108 ? 1.651 -15.457 16.636 1.00 89.00 108 ASP A O 1
ATOM 888 N N . PHE A 1 109 ? 2.192 -13.781 18.019 1.00 87.88 109 PHE A N 1
ATOM 889 C CA . PHE A 1 109 ? 1.825 -12.735 17.063 1.00 87.88 109 PHE A CA 1
ATOM 890 C C . PHE A 1 109 ? 2.882 -12.606 15.965 1.00 87.88 109 PHE A C 1
ATOM 892 O O . PHE A 1 109 ? 3.974 -12.075 16.175 1.00 87.88 109 PHE A O 1
ATOM 899 N N . GLN A 1 110 ? 2.536 -13.041 14.753 1.00 82.56 110 GLN A N 1
ATOM 900 C CA . GLN A 1 110 ? 3.423 -12.984 13.589 1.00 82.56 110 GLN A CA 1
ATOM 901 C C . GLN A 1 110 ? 3.090 -11.806 12.673 1.00 82.56 110 GLN A C 1
ATOM 903 O O . GLN A 1 110 ? 3.964 -11.256 11.990 1.00 82.56 110 GLN A O 1
ATOM 908 N N . HIS A 1 111 ? 1.818 -11.413 12.627 1.00 83.56 111 HIS A N 1
ATOM 909 C CA . HIS A 1 111 ? 1.289 -10.445 11.682 1.00 83.56 111 HIS A CA 1
ATOM 910 C C . HIS A 1 111 ? 0.385 -9.412 12.357 1.00 83.56 111 HIS A C 1
ATOM 912 O O . HIS A 1 111 ? -0.248 -9.656 13.380 1.00 83.56 111 HIS A O 1
ATOM 918 N N . LYS A 1 112 ? 0.238 -8.250 11.702 1.00 87.00 112 LYS A N 1
ATOM 919 C CA . LYS 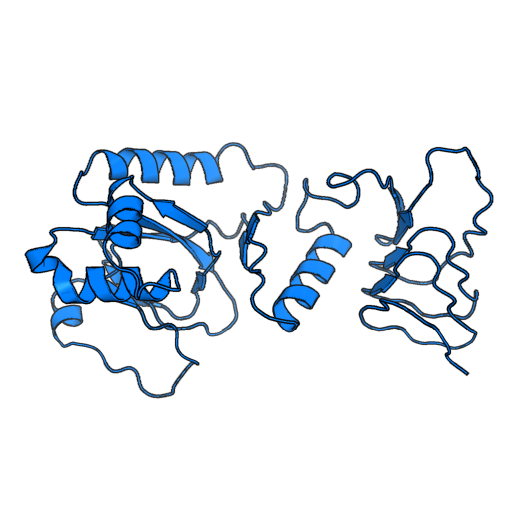A 1 112 ? -0.695 -7.188 12.126 1.00 87.00 112 LYS A CA 1
ATOM 920 C C . LYS A 1 112 ? -2.123 -7.710 12.329 1.00 87.00 112 LYS A C 1
ATOM 922 O O . LYS A 1 112 ? -2.839 -7.186 13.171 1.00 87.00 112 LYS A O 1
ATOM 927 N N . GLY A 1 113 ? -2.546 -8.701 11.546 1.00 88.56 113 GLY A N 1
ATOM 928 C CA . GLY A 1 113 ? -3.878 -9.282 11.675 1.00 88.56 113 GLY A CA 1
ATOM 929 C C . GLY A 1 113 ? -4.113 -9.981 13.014 1.00 88.56 113 GLY A C 1
ATOM 930 O O . GLY A 1 113 ? -5.230 -9.912 13.515 1.00 88.56 113 GLY A O 1
ATOM 931 N N . ASP A 1 114 ? -3.082 -10.581 13.613 1.00 90.00 114 ASP A N 1
ATOM 932 C CA . ASP A 1 114 ? -3.214 -11.380 14.838 1.00 90.00 114 ASP A CA 1
ATOM 933 C C . ASP A 1 114 ? -3.583 -10.486 16.022 1.00 90.00 114 ASP A C 1
ATOM 935 O O . ASP A 1 114 ? -4.589 -10.707 16.689 1.00 90.00 114 ASP A O 1
ATOM 939 N N . ILE A 1 115 ? -2.846 -9.386 16.195 1.00 90.38 115 ILE A N 1
ATOM 940 C CA . ILE A 1 115 ? -3.123 -8.410 17.253 1.00 90.38 115 ILE A CA 1
ATOM 941 C C . ILE A 1 115 ? -4.464 -7.690 17.053 1.00 90.38 115 ILE A C 1
ATOM 943 O O . ILE A 1 115 ? -5.147 -7.384 18.025 1.00 90.38 115 ILE A O 1
ATOM 947 N N . ILE A 1 116 ? -4.874 -7.430 15.803 1.00 92.50 116 ILE A N 1
ATOM 948 C CA . ILE A 1 116 ? -6.184 -6.822 15.527 1.00 92.50 116 ILE A CA 1
ATOM 949 C C . ILE A 1 116 ? -7.297 -7.774 15.966 1.00 92.50 116 ILE A C 1
ATOM 951 O O . ILE A 1 116 ? -8.222 -7.349 16.654 1.00 92.50 116 ILE A O 1
ATOM 955 N N . LYS A 1 117 ? -7.201 -9.055 15.590 1.00 91.56 117 LYS A N 1
ATOM 956 C CA . LYS A 1 117 ? -8.175 -10.079 15.983 1.00 91.56 117 LYS A CA 1
ATOM 957 C C . LYS A 1 117 ? -8.228 -10.237 17.503 1.00 91.56 117 LYS A C 1
ATOM 959 O O . LYS A 1 117 ? -9.324 -10.286 18.047 1.00 91.56 117 LYS A O 1
ATOM 964 N N . GLU A 1 118 ? -7.078 -10.241 18.175 1.00 92.12 118 GLU A N 1
ATOM 965 C CA . GLU A 1 118 ? -7.004 -10.352 19.636 1.00 92.12 118 GLU A CA 1
ATOM 966 C C . GLU A 1 118 ? -7.680 -9.174 20.349 1.00 92.12 118 GLU A C 1
ATOM 968 O O . GLU A 1 118 ? -8.468 -9.376 21.275 1.00 92.12 118 GLU A O 1
ATOM 973 N N . ILE A 1 119 ? -7.407 -7.942 19.904 1.00 92.19 119 ILE A N 1
ATOM 974 C CA . ILE A 1 119 ? -8.010 -6.737 20.487 1.00 92.19 119 ILE A CA 1
ATOM 975 C C . ILE A 1 119 ? -9.526 -6.733 20.276 1.00 92.19 119 ILE A C 1
ATOM 977 O O . ILE A 1 119 ? -10.259 -6.415 21.207 1.00 92.19 119 ILE A O 1
ATOM 981 N N . LEU A 1 120 ? -10.003 -7.107 19.084 1.00 91.81 120 LEU A N 1
ATOM 982 C CA . LEU A 1 120 ? -11.439 -7.167 18.794 1.00 91.81 120 LEU A CA 1
ATOM 983 C C . LEU A 1 120 ? -12.145 -8.277 19.583 1.00 91.81 120 LEU A C 1
ATOM 985 O O . LEU A 1 120 ? -13.254 -8.070 20.067 1.00 91.81 120 LEU A O 1
ATOM 989 N N . ALA A 1 121 ? -11.511 -9.442 19.742 1.00 90.25 121 ALA A N 1
ATOM 990 C CA . ALA A 1 121 ? -12.077 -10.555 20.501 1.00 90.25 121 ALA A CA 1
ATOM 991 C C . ALA A 1 121 ? -12.171 -10.254 22.007 1.00 90.25 121 ALA A C 1
ATOM 993 O O . ALA A 1 121 ? -13.110 -10.702 22.664 1.00 90.25 121 ALA A O 1
ATOM 994 N N . ASN A 1 122 ? -11.226 -9.475 22.545 1.00 91.06 122 ASN A N 1
ATOM 995 C CA . ASN A 1 122 ? -11.110 -9.185 23.976 1.00 91.06 122 ASN A CA 1
ATOM 996 C C . ASN A 1 122 ? -11.331 -7.702 24.313 1.00 91.06 122 ASN A C 1
ATOM 998 O O . ASN A 1 122 ? -10.811 -7.210 25.318 1.00 91.06 122 ASN A O 1
ATOM 1002 N N . GLU A 1 123 ? -12.099 -6.982 23.494 1.00 88.69 123 GLU A N 1
ATOM 1003 C CA . GLU A 1 123 ? -12.276 -5.530 23.615 1.00 88.69 123 GLU A CA 1
ATOM 1004 C C . GLU A 1 123 ? -12.782 -5.114 25.009 1.00 88.69 123 GLU A C 1
ATOM 1006 O O . GLU A 1 123 ? -12.251 -4.180 25.610 1.00 88.69 123 GLU A O 1
ATOM 1011 N N . GLU A 1 124 ? -13.753 -5.855 25.558 1.00 87.00 124 GLU A N 1
ATOM 1012 C CA . GLU A 1 124 ? -14.363 -5.597 26.874 1.00 87.00 124 GLU A CA 1
ATOM 1013 C C . GLU A 1 124 ? -13.364 -5.721 28.037 1.00 87.00 124 GLU A C 1
ATOM 1015 O O . GLU A 1 124 ? -13.517 -5.059 29.063 1.00 87.00 124 GLU A O 1
ATOM 1020 N N . ILE A 1 125 ? -12.343 -6.570 27.888 1.00 89.94 125 ILE A N 1
ATOM 1021 C CA . ILE A 1 125 ? -11.348 -6.857 28.931 1.00 89.94 125 ILE A CA 1
ATOM 1022 C C . ILE A 1 125 ? -10.143 -5.929 28.778 1.00 89.94 125 ILE A C 1
ATOM 1024 O O . ILE A 1 125 ? -9.640 -5.382 29.759 1.00 89.94 125 ILE A O 1
ATOM 1028 N N . LEU A 1 126 ? -9.667 -5.758 27.542 1.00 88.38 126 LEU A N 1
ATOM 1029 C CA . LEU A 1 126 ? -8.497 -4.941 27.239 1.00 88.38 126 LEU A CA 1
ATOM 1030 C C . LEU A 1 126 ? -8.812 -3.445 27.318 1.00 88.38 126 LEU A C 1
ATOM 1032 O O . LEU A 1 126 ? -7.902 -2.659 27.586 1.00 88.38 126 LEU A O 1
ATOM 1036 N N . CYS A 1 127 ? -10.071 -3.051 27.094 1.00 90.75 127 CYS A N 1
ATOM 1037 C CA . CYS A 1 127 ? -10.499 -1.656 26.964 1.00 90.75 127 CYS A CA 1
ATOM 1038 C C . CYS A 1 127 ? -9.655 -0.903 25.922 1.00 90.75 127 CYS A C 1
ATOM 1040 O O . CYS A 1 127 ? -9.218 0.229 26.143 1.00 90.75 127 CYS A O 1
ATOM 1042 N N . GLN A 1 128 ? -9.376 -1.566 24.798 1.00 91.81 128 GLN A N 1
ATOM 1043 C CA . GLN A 1 128 ? -8.538 -1.057 23.720 1.00 91.81 128 GLN A CA 1
ATOM 1044 C C . GLN A 1 128 ? -9.325 -0.978 22.420 1.00 91.81 128 GLN A C 1
ATOM 1046 O O . GLN A 1 128 ? -10.035 -1.909 22.059 1.00 91.81 128 GLN A O 1
ATOM 1051 N N . TYR A 1 129 ? -9.149 0.119 21.693 1.00 91.56 129 TYR A N 1
ATOM 1052 C CA . TYR A 1 129 ? -9.868 0.402 20.461 1.00 91.56 129 TYR A CA 1
ATOM 1053 C C . TYR A 1 129 ? -8.917 0.585 19.288 1.00 91.56 129 TYR A C 1
ATOM 1055 O O . TYR A 1 129 ? -7.810 1.125 19.413 1.00 91.56 129 TYR A O 1
ATOM 1063 N N . ILE A 1 130 ? -9.403 0.164 18.126 1.00 92.94 130 ILE A N 1
ATOM 1064 C CA . ILE A 1 130 ? -8.747 0.335 16.838 1.00 92.94 130 ILE A CA 1
ATOM 1065 C C . ILE A 1 130 ? -9.665 1.195 15.986 1.00 92.94 130 ILE A C 1
ATOM 1067 O O . ILE A 1 130 ? -10.856 0.925 15.900 1.00 92.94 130 ILE A O 1
ATOM 1071 N N . HIS A 1 131 ? -9.115 2.214 15.342 1.00 92.94 131 HIS A N 1
ATOM 1072 C CA . HIS A 1 131 ? -9.860 3.053 14.408 1.00 92.94 131 HIS A CA 1
ATOM 1073 C C . HIS A 1 131 ? -9.327 2.897 12.991 1.00 92.94 131 HIS A C 1
ATOM 1075 O O . HIS A 1 131 ? -8.154 2.570 12.788 1.00 92.94 131 HIS A O 1
ATOM 1081 N N . VAL A 1 132 ? -10.178 3.177 12.010 1.00 92.50 132 VAL A N 1
ATOM 1082 C CA . VAL A 1 132 ? -9.807 3.225 10.598 1.00 92.50 132 VAL A CA 1
ATOM 1083 C C . VAL A 1 132 ? -10.002 4.635 10.065 1.00 92.50 132 VAL A C 1
ATOM 1085 O O . VAL A 1 132 ? -11.077 5.213 10.199 1.00 92.50 132 VAL A O 1
ATOM 1088 N N . ASP A 1 133 ? -8.961 5.163 9.425 1.00 90.69 133 ASP A N 1
ATOM 1089 C CA . ASP A 1 133 ? -9.040 6.390 8.641 1.00 90.69 133 ASP A CA 1
ATOM 1090 C C . ASP A 1 133 ? -8.911 6.049 7.160 1.00 90.69 133 ASP A C 1
ATOM 1092 O O . ASP A 1 133 ? -7.950 5.410 6.720 1.00 90.69 133 ASP A O 1
ATOM 1096 N N . ILE A 1 134 ? -9.894 6.495 6.385 1.00 89.94 134 ILE A N 1
ATOM 1097 C CA . ILE A 1 134 ? -9.913 6.320 4.937 1.00 89.94 134 ILE A CA 1
ATOM 1098 C C . ILE A 1 134 ? -9.240 7.541 4.321 1.00 89.94 134 ILE A C 1
ATOM 1100 O O . ILE A 1 134 ? -9.663 8.680 4.527 1.00 89.94 134 ILE A O 1
AT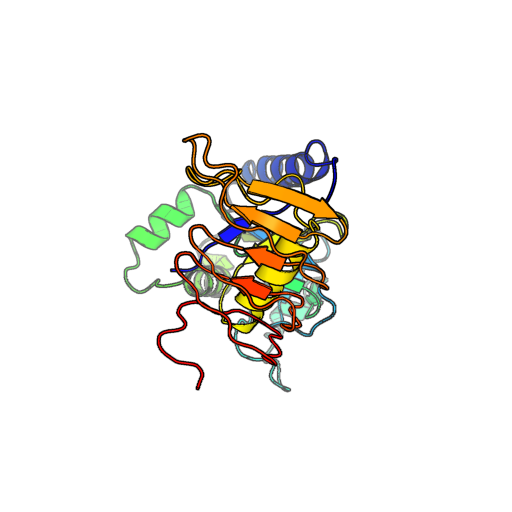OM 1104 N N . LEU A 1 135 ? -8.158 7.301 3.590 1.00 86.50 135 LEU A N 1
ATOM 1105 C CA . LEU A 1 135 ? -7.437 8.342 2.879 1.00 86.50 135 LEU A CA 1
ATOM 1106 C C . LEU A 1 135 ? -8.305 8.897 1.743 1.00 86.50 135 LEU A C 1
ATOM 1108 O O . LEU A 1 135 ? -9.019 8.138 1.084 1.00 86.50 135 LEU A O 1
ATOM 1112 N N . PRO A 1 136 ? -8.233 10.212 1.481 1.00 83.44 136 PRO A N 1
ATOM 1113 C CA . PRO A 1 136 ? -9.010 10.817 0.414 1.00 83.44 136 PRO A CA 1
ATOM 1114 C C . PRO A 1 136 ? -8.581 10.252 -0.952 1.00 83.44 136 PRO A C 1
ATOM 1116 O O . PRO A 1 136 ? -7.400 9.947 -1.128 1.00 83.44 136 PRO A O 1
ATOM 1119 N N . PRO A 1 137 ? -9.473 10.224 -1.962 1.00 78.25 137 PRO A N 1
ATOM 1120 C CA . PRO A 1 137 ? -9.167 9.697 -3.301 1.00 78.25 137 PRO A CA 1
ATOM 1121 C C . PRO A 1 137 ? -7.982 10.378 -4.006 1.00 78.25 137 PRO A C 1
ATOM 1123 O O . PRO A 1 137 ? -7.425 9.861 -4.970 1.00 78.25 137 PRO A O 1
ATOM 1126 N N . THR A 1 138 ? -7.589 11.565 -3.540 1.00 74.94 138 THR A N 1
ATOM 1127 C CA . THR A 1 138 ? -6.429 12.313 -4.037 1.00 74.94 138 THR A CA 1
ATOM 1128 C C . THR A 1 138 ? -5.091 11.756 -3.551 1.00 74.94 138 THR A C 1
ATOM 1130 O O . THR A 1 138 ? -4.055 12.094 -4.119 1.00 74.94 138 THR A O 1
ATOM 1133 N N . VAL A 1 139 ? -5.089 10.917 -2.513 1.00 74.00 139 VAL A N 1
ATOM 1134 C CA . VAL A 1 139 ? -3.892 10.318 -1.923 1.00 74.00 139 VAL A CA 1
ATOM 1135 C C . VAL A 1 139 ? -3.877 8.830 -2.237 1.00 74.00 139 VAL A C 1
ATOM 1137 O O . VAL A 1 139 ? -4.767 8.082 -1.848 1.00 74.00 139 VAL A O 1
ATOM 1140 N N . SER A 1 140 ? -2.816 8.381 -2.900 1.00 70.38 140 SER A N 1
ATOM 1141 C CA . SER A 1 140 ? -2.559 6.957 -3.087 1.00 70.38 140 SER A CA 1
ATOM 1142 C C . SER A 1 140 ? -1.647 6.440 -1.970 1.00 70.38 140 SER A C 1
ATOM 1144 O O . SER A 1 140 ? -0.669 7.070 -1.578 1.00 70.38 140 SER A O 1
ATOM 1146 N N . ALA A 1 141 ? -1.963 5.276 -1.423 1.00 76.31 141 ALA A N 1
ATOM 1147 C CA . ALA A 1 141 ? -1.100 4.562 -0.491 1.00 76.31 141 ALA A CA 1
ATOM 1148 C C . ALA A 1 141 ? -1.312 3.068 -0.702 1.00 76.31 141 ALA A C 1
ATOM 1150 O O . ALA A 1 141 ? -2.436 2.631 -0.960 1.00 76.31 141 ALA A O 1
ATOM 1151 N N . PHE A 1 142 ? -0.225 2.300 -0.661 1.00 71.81 142 PHE A N 1
ATOM 1152 C CA . PHE A 1 142 ? -0.255 0.924 -1.127 1.00 71.81 142 PHE A CA 1
ATOM 1153 C C . PHE A 1 142 ? 0.772 0.054 -0.395 1.00 71.81 142 PHE A C 1
ATOM 1155 O O . PHE A 1 142 ? 1.933 0.439 -0.234 1.00 71.81 142 PHE A O 1
ATOM 1162 N N . SER A 1 143 ? 0.358 -1.148 0.006 1.00 81.19 143 SER A N 1
ATOM 1163 C CA . SER A 1 143 ? 1.268 -2.208 0.450 1.00 81.19 143 SER A CA 1
ATOM 1164 C C . SER A 1 143 ? 1.482 -3.192 -0.688 1.00 81.19 143 SER A C 1
ATOM 1166 O O . SER A 1 143 ? 0.515 -3.611 -1.316 1.00 81.19 143 SER A O 1
ATOM 1168 N N . VAL A 1 144 ? 2.735 -3.571 -0.941 1.00 83.25 144 VAL A N 1
ATOM 1169 C CA . VAL A 1 144 ? 3.060 -4.615 -1.918 1.00 83.25 144 VAL A CA 1
ATOM 1170 C C . VAL A 1 144 ? 3.122 -5.955 -1.201 1.00 83.25 144 VAL A C 1
ATOM 1172 O O . VAL A 1 144 ? 4.077 -6.202 -0.457 1.00 83.25 144 VAL A O 1
ATOM 1175 N N . ASN A 1 145 ? 2.114 -6.801 -1.420 1.00 80.31 145 ASN A N 1
ATOM 1176 C CA . ASN A 1 145 ? 2.022 -8.109 -0.768 1.00 80.31 145 ASN A CA 1
ATOM 1177 C C . ASN A 1 145 ? 2.314 -9.270 -1.729 1.00 80.31 145 ASN A C 1
ATOM 1179 O O . ASN A 1 145 ? 2.878 -10.277 -1.305 1.00 80.31 145 ASN A O 1
ATOM 1183 N N . ASP A 1 146 ? 1.998 -9.116 -3.016 1.00 81.44 146 ASP A N 1
ATOM 1184 C CA . ASP A 1 146 ? 2.193 -10.149 -4.033 1.00 81.44 146 ASP A CA 1
ATOM 1185 C C . ASP A 1 146 ? 2.866 -9.618 -5.320 1.00 81.44 146 ASP A C 1
ATOM 1187 O O . ASP A 1 146 ? 3.383 -8.496 -5.394 1.00 81.44 146 ASP A O 1
ATOM 1191 N N . TYR A 1 147 ? 2.920 -10.464 -6.351 1.00 83.31 147 TYR A N 1
ATOM 1192 C CA . TYR A 1 147 ? 3.496 -10.092 -7.642 1.00 83.31 147 TYR A CA 1
ATOM 1193 C C . TYR A 1 147 ? 2.595 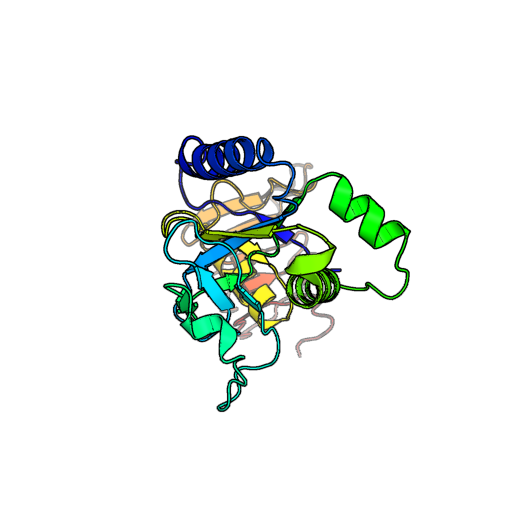-9.144 -8.451 1.00 83.31 147 TYR A C 1
ATOM 1195 O O . TYR A 1 147 ? 3.107 -8.292 -9.177 1.00 83.31 147 TYR A O 1
ATOM 1203 N N . VAL A 1 148 ? 1.271 -9.259 -8.322 1.00 84.25 148 VAL A N 1
ATOM 1204 C CA . VAL A 1 148 ? 0.305 -8.396 -9.022 1.00 84.25 148 VAL A CA 1
ATOM 1205 C C . VAL A 1 148 ? 0.444 -6.960 -8.522 1.00 84.25 148 VAL A C 1
ATOM 1207 O O . VAL A 1 148 ? 0.566 -6.023 -9.312 1.00 84.25 148 VAL A O 1
ATOM 1210 N N . ASP A 1 149 ? 0.547 -6.810 -7.212 1.00 80.94 149 ASP A N 1
ATOM 1211 C CA . ASP A 1 149 ? 0.837 -5.587 -6.486 1.00 80.94 149 ASP A CA 1
ATOM 1212 C C . ASP A 1 149 ? 2.152 -4.955 -6.925 1.00 80.94 149 ASP A C 1
ATOM 1214 O O . ASP A 1 149 ? 2.226 -3.751 -7.188 1.00 80.94 149 ASP A O 1
ATOM 1218 N N . LEU A 1 150 ? 3.196 -5.774 -7.061 1.00 84.38 150 LEU A N 1
ATOM 1219 C CA . LEU A 1 150 ? 4.494 -5.316 -7.539 1.00 84.38 150 LEU A CA 1
ATOM 1220 C C . LEU A 1 150 ? 4.400 -4.767 -8.970 1.00 84.38 150 LEU A C 1
ATOM 1222 O O . LEU A 1 150 ? 4.961 -3.707 -9.264 1.00 84.38 150 LEU A O 1
ATOM 1226 N N . LEU A 1 151 ? 3.683 -5.458 -9.862 1.00 85.62 151 LEU A N 1
ATOM 1227 C CA . LEU A 1 151 ? 3.452 -4.991 -11.231 1.00 85.62 151 LEU A CA 1
ATOM 1228 C C . LEU A 1 151 ? 2.629 -3.698 -11.258 1.00 85.62 151 LEU A C 1
ATOM 1230 O O . LEU A 1 151 ? 2.936 -2.793 -12.041 1.00 85.62 151 LEU A O 1
ATOM 1234 N N . HIS A 1 152 ? 1.622 -3.591 -10.391 1.00 82.56 152 HIS A N 1
ATOM 1235 C CA . HIS A 1 152 ? 0.783 -2.407 -10.264 1.00 82.56 152 HIS A CA 1
ATOM 1236 C C . HIS A 1 152 ? 1.604 -1.188 -9.827 1.00 82.56 152 HIS A C 1
ATOM 1238 O O . HIS A 1 152 ? 1.612 -0.166 -10.516 1.00 82.56 152 HIS A O 1
ATOM 1244 N N . VAL A 1 153 ? 2.389 -1.319 -8.754 1.00 81.88 153 VAL A N 1
ATOM 1245 C CA . VAL A 1 153 ? 3.280 -0.252 -8.275 1.00 81.88 153 VAL A CA 1
ATOM 1246 C C . VAL A 1 153 ? 4.318 0.127 -9.325 1.00 81.88 153 VAL A C 1
ATOM 1248 O O . VAL A 1 153 ? 4.553 1.315 -9.548 1.00 81.88 153 VAL A O 1
ATOM 1251 N N . ASN A 1 154 ? 4.909 -0.850 -10.020 1.00 84.69 154 ASN A N 1
ATOM 1252 C CA . ASN A 1 154 ? 5.855 -0.574 -11.099 1.00 84.69 154 ASN A CA 1
ATOM 1253 C C . ASN A 1 154 ? 5.206 0.275 -12.204 1.00 84.69 154 ASN A C 1
ATOM 1255 O O . ASN A 1 154 ? 5.787 1.262 -12.654 1.00 84.69 154 ASN A O 1
ATOM 1259 N N . ARG A 1 155 ? 3.972 -0.051 -12.604 1.00 85.62 155 ARG A N 1
ATOM 1260 C CA . ARG A 1 155 ? 3.219 0.745 -13.580 1.00 85.62 155 ARG A CA 1
ATOM 1261 C C . ARG A 1 155 ? 2.948 2.161 -13.071 1.00 85.62 155 ARG A C 1
ATOM 1263 O O . ARG A 1 155 ? 3.186 3.109 -13.820 1.00 85.62 155 ARG A O 1
ATOM 1270 N N . LEU A 1 156 ? 2.495 2.317 -11.825 1.00 83.56 156 LEU A N 1
ATOM 1271 C CA . LEU A 1 156 ? 2.240 3.632 -11.225 1.00 83.56 156 LEU A CA 1
ATOM 1272 C C . LEU A 1 156 ? 3.515 4.488 -11.155 1.00 83.56 156 LEU A C 1
ATOM 1274 O O . LEU A 1 156 ? 3.471 5.678 -11.475 1.00 83.56 156 LEU A O 1
ATOM 1278 N N . MET A 1 157 ? 4.658 3.881 -10.812 1.00 83.38 157 MET A N 1
ATOM 1279 C CA . MET A 1 157 ? 5.962 4.554 -10.799 1.00 83.38 157 MET A CA 1
ATOM 1280 C C . MET A 1 157 ? 6.367 5.025 -12.193 1.00 83.38 157 MET A C 1
ATOM 1282 O O . MET A 1 157 ? 6.697 6.197 -12.375 1.00 83.38 157 MET A O 1
ATOM 1286 N N . LEU A 1 158 ? 6.314 4.132 -13.187 1.00 86.69 158 LEU A N 1
ATOM 1287 C CA . LEU A 1 158 ? 6.682 4.450 -14.569 1.00 86.69 158 LEU A CA 1
ATOM 1288 C C . LEU A 1 158 ? 5.788 5.547 -15.158 1.00 86.69 158 LEU A C 1
ATOM 1290 O O . LEU A 1 158 ? 6.258 6.386 -15.916 1.00 86.69 158 LEU A O 1
ATOM 1294 N N . GLN A 1 159 ? 4.514 5.576 -14.775 1.00 86.75 159 GLN A N 1
ATOM 1295 C CA . GLN A 1 159 ? 3.551 6.595 -15.192 1.00 86.75 159 GLN A CA 1
ATOM 1296 C C . GLN A 1 159 ? 3.610 7.885 -14.360 1.00 86.75 159 GLN A C 1
ATOM 1298 O O . GLN A 1 159 ? 2.898 8.838 -14.671 1.00 86.75 159 GLN A O 1
ATOM 1303 N N . ARG A 1 160 ? 4.474 7.945 -13.336 1.00 82.31 160 ARG A N 1
ATOM 1304 C CA . ARG A 1 160 ? 4.653 9.093 -12.429 1.00 82.31 160 ARG A CA 1
ATOM 1305 C C . ARG A 1 160 ? 3.395 9.459 -11.630 1.00 82.31 160 ARG A C 1
ATOM 1307 O O . ARG A 1 160 ? 3.282 10.592 -11.167 1.00 82.31 160 ARG A O 1
ATOM 1314 N N . TRP A 1 161 ? 2.486 8.506 -11.403 1.00 80.25 161 TRP A N 1
ATOM 1315 C CA . TRP A 1 161 ? 1.327 8.701 -10.515 1.00 80.25 161 TRP A CA 1
ATOM 1316 C C . TRP A 1 161 ? 1.736 8.961 -9.065 1.00 80.25 161 TRP A C 1
ATOM 1318 O O . TRP A 1 161 ? 0.988 9.566 -8.311 1.00 80.25 161 TRP A O 1
ATOM 1328 N N . LEU A 1 162 ? 2.946 8.541 -8.702 1.00 74.88 162 LEU A N 1
ATOM 1329 C CA . LEU A 1 162 ? 3.474 8.562 -7.342 1.00 74.88 162 LEU A CA 1
ATOM 1330 C C . LEU A 1 162 ? 4.343 9.798 -7.049 1.00 74.88 162 LEU A C 1
ATOM 1332 O O . LEU A 1 162 ? 5.132 9.804 -6.106 1.00 74.88 162 LEU A O 1
ATOM 1336 N N . ALA A 1 163 ? 4.257 10.831 -7.893 1.00 72.50 163 ALA A N 1
ATOM 1337 C CA . ALA A 1 163 ? 5.038 12.054 -7.744 1.00 72.50 163 ALA A CA 1
ATOM 1338 C C . ALA A 1 163 ? 4.727 12.767 -6.405 1.00 72.50 163 ALA A C 1
ATOM 1340 O O . ALA A 1 163 ? 3.554 13.011 -6.125 1.00 72.50 163 ALA A O 1
ATOM 1341 N N . PRO A 1 164 ? 5.748 13.186 -5.625 1.00 72.19 164 PRO A N 1
ATOM 1342 C CA . PRO A 1 164 ? 7.122 13.428 -6.068 1.00 72.19 164 PRO A CA 1
ATOM 1343 C C . PRO A 1 164 ? 8.042 12.201 -6.054 1.00 72.19 164 PRO A C 1
ATOM 1345 O O . PRO A 1 164 ? 9.150 12.312 -6.578 1.00 72.19 164 PRO A O 1
ATOM 1348 N N . LEU A 1 165 ? 7.617 11.041 -5.530 1.00 72.62 165 LEU A N 1
ATOM 1349 C CA . LEU A 1 165 ? 8.448 9.838 -5.552 1.00 72.62 165 LEU A CA 1
ATOM 1350 C C . LEU A 1 165 ? 8.625 9.339 -6.992 1.00 72.62 165 LEU A C 1
ATOM 1352 O O . LEU A 1 165 ? 7.753 8.723 -7.601 1.00 72.62 165 LEU A O 1
ATOM 1356 N N . THR A 1 166 ? 9.790 9.639 -7.548 1.00 72.12 166 THR A N 1
ATOM 1357 C CA . THR A 1 166 ? 10.187 9.310 -8.910 1.00 72.12 166 THR A CA 1
ATOM 1358 C C . THR A 1 166 ? 11.515 8.561 -8.900 1.00 72.12 166 THR A C 1
ATOM 1360 O O . THR A 1 166 ? 12.244 8.534 -7.904 1.00 72.12 166 THR A O 1
ATOM 1363 N N . LEU A 1 167 ? 11.812 7.911 -10.023 1.00 72.81 167 LEU A N 1
ATOM 1364 C CA . LEU A 1 167 ? 13.045 7.157 -10.229 1.00 72.81 167 LEU A CA 1
ATOM 1365 C C . LEU A 1 167 ? 14.268 8.058 -9.996 1.00 72.81 167 LEU A C 1
ATOM 1367 O O . LEU A 1 167 ? 14.365 9.135 -10.581 1.00 72.81 167 LEU A O 1
ATOM 1371 N N . GLY A 1 168 ? 15.193 7.605 -9.146 1.00 66.38 168 GLY A N 1
ATOM 1372 C CA . GLY A 1 168 ? 16.417 8.337 -8.794 1.00 66.38 168 GLY A CA 1
ATOM 1373 C C . GLY A 1 168 ? 16.362 9.143 -7.494 1.00 66.38 168 GLY A C 1
ATOM 1374 O O . GLY A 1 168 ? 17.378 9.710 -7.111 1.00 66.38 168 GLY A O 1
ATOM 1375 N N . LEU A 1 169 ? 15.224 9.177 -6.788 1.00 63.97 169 LEU A N 1
ATOM 1376 C CA . LEU A 1 169 ? 15.171 9.696 -5.410 1.00 63.97 169 LEU A CA 1
ATOM 1377 C C . LEU A 1 169 ? 15.660 8.688 -4.362 1.00 63.97 169 LEU A C 1
ATOM 1379 O O . LEU A 1 169 ? 15.953 9.070 -3.233 1.00 63.97 169 LEU A O 1
ATOM 1383 N N . VAL A 1 170 ? 15.725 7.405 -4.722 1.00 55.34 170 VAL A N 1
ATOM 1384 C CA . VAL A 1 170 ? 16.115 6.312 -3.828 1.00 55.34 170 VAL A CA 1
ATOM 1385 C C . VAL A 1 170 ? 17.293 5.569 -4.456 1.00 55.34 170 VAL A C 1
ATOM 1387 O O . VAL A 1 170 ? 17.154 4.975 -5.526 1.00 55.34 170 VAL A O 1
ATOM 1390 N N . GLY A 1 171 ? 18.443 5.606 -3.780 1.00 65.00 171 GLY A N 1
ATOM 1391 C CA . GLY A 1 171 ? 19.705 4.999 -4.220 1.00 65.00 171 GLY A CA 1
ATOM 1392 C C . GLY A 1 171 ? 20.612 5.939 -5.026 1.00 65.00 171 GLY A C 1
ATOM 1393 O O . GLY A 1 171 ? 20.238 7.058 -5.358 1.00 65.00 171 GLY A O 1
ATOM 1394 N N . ASP A 1 172 ? 21.811 5.461 -5.368 1.00 69.00 172 ASP A N 1
ATOM 1395 C CA . ASP A 1 172 ? 22.856 6.272 -6.024 1.00 69.00 172 ASP A CA 1
ATOM 1396 C C . ASP A 1 172 ? 22.693 6.393 -7.551 1.00 69.00 172 ASP A C 1
ATOM 1398 O O . ASP A 1 172 ? 23.460 7.085 -8.225 1.00 69.00 172 ASP A O 1
ATOM 1402 N N . THR A 1 173 ? 21.703 5.706 -8.131 1.00 74.31 173 THR A N 1
ATOM 1403 C CA . THR A 1 173 ? 21.494 5.699 -9.585 1.00 74.31 173 THR A CA 1
ATOM 1404 C C . THR A 1 173 ? 20.706 6.927 -10.014 1.00 74.31 173 THR A C 1
ATOM 1406 O O . THR A 1 173 ? 19.556 7.119 -9.622 1.00 74.31 173 THR A O 1
ATOM 1409 N N . ARG A 1 174 ? 21.307 7.740 -10.880 1.00 81.94 174 ARG A N 1
ATOM 1410 C CA . ARG A 1 174 ? 20.634 8.884 -11.498 1.00 81.94 174 ARG A CA 1
ATOM 1411 C C . ARG A 1 174 ? 19.932 8.446 -12.778 1.00 81.94 174 ARG A C 1
ATOM 1413 O O . ARG A 1 174 ? 20.396 7.535 -13.461 1.00 81.94 174 ARG A O 1
ATOM 1420 N N . PHE A 1 175 ? 18.843 9.127 -13.124 1.00 83.81 175 PHE A N 1
ATOM 1421 C CA . PHE A 1 175 ? 18.074 8.850 -14.334 1.00 83.81 175 PHE A CA 1
ATOM 1422 C C . PHE A 1 175 ? 17.869 10.117 -15.163 1.00 83.81 175 PHE A C 1
ATOM 1424 O O . PHE A 1 175 ? 17.613 11.190 -14.622 1.00 83.81 175 PHE A O 1
ATOM 1431 N N . ILE A 1 176 ? 17.922 9.977 -16.487 1.00 85.31 176 ILE A N 1
ATOM 1432 C CA . ILE A 1 176 ? 17.455 10.993 -17.434 1.00 85.31 176 ILE A CA 1
ATOM 1433 C C . ILE A 1 176 ? 16.087 10.562 -17.955 1.00 85.31 176 ILE A C 1
ATOM 1435 O O . ILE A 1 176 ? 15.935 9.453 -18.467 1.00 85.31 176 ILE A O 1
ATOM 1439 N N . SER A 1 177 ? 15.102 11.454 -17.861 1.00 85.56 177 SER A N 1
ATOM 1440 C CA . SER A 1 177 ? 13.765 11.249 -18.423 1.00 85.56 177 SER A CA 1
ATOM 1441 C C . SER A 1 177 ? 13.677 11.826 -19.836 1.00 85.56 177 SER A C 1
ATOM 1443 O O . SER A 1 177 ? 14.113 12.948 -20.090 1.00 85.56 177 SER A O 1
ATOM 1445 N N . ARG A 1 178 ? 13.040 11.092 -20.747 1.00 84.56 178 ARG A N 1
ATOM 1446 C CA . ARG A 1 178 ? 12.621 11.563 -22.075 1.00 84.56 178 ARG A CA 1
ATOM 1447 C C . ARG A 1 178 ? 11.094 11.550 -22.196 1.00 84.56 178 ARG A C 1
ATOM 1449 O O . ARG A 1 178 ? 10.388 11.240 -21.234 1.00 84.56 178 ARG A O 1
ATOM 1456 N N . ARG A 1 179 ? 10.584 11.929 -23.376 1.00 86.06 179 ARG A N 1
ATOM 1457 C CA . ARG A 1 179 ? 9.154 11.836 -23.723 1.00 86.06 179 ARG A CA 1
ATOM 1458 C C . ARG A 1 179 ? 8.636 10.410 -23.502 1.00 86.06 179 ARG A C 1
ATOM 1460 O O . ARG A 1 179 ? 9.417 9.463 -23.484 1.00 86.06 179 ARG A O 1
ATOM 1467 N N . ASN A 1 180 ? 7.321 10.283 -23.342 1.00 88.44 180 ASN A N 1
ATOM 1468 C CA . ASN A 1 180 ? 6.628 9.010 -23.123 1.00 88.44 180 ASN A CA 1
ATOM 1469 C C . ASN A 1 180 ? 7.064 8.255 -21.852 1.00 88.44 180 ASN A C 1
ATOM 1471 O O . ASN A 1 180 ? 6.952 7.035 -21.802 1.00 88.44 180 ASN A O 1
ATOM 1475 N N . ASN A 1 181 ? 7.554 8.959 -20.823 1.00 89.31 181 ASN A N 1
ATOM 1476 C CA . ASN A 1 181 ? 8.037 8.355 -19.575 1.00 89.31 181 ASN A CA 1
ATOM 1477 C C . ASN A 1 181 ? 9.102 7.268 -19.805 1.00 89.31 181 ASN A C 1
ATOM 1479 O O . ASN A 1 181 ? 9.015 6.160 -19.272 1.00 89.31 181 ASN A O 1
ATOM 1483 N N . VAL A 1 182 ? 10.089 7.575 -20.646 1.00 88.12 182 VAL A N 1
ATOM 1484 C CA . VAL A 1 182 ? 11.250 6.707 -20.863 1.00 88.12 182 VAL A CA 1
ATOM 1485 C C . VAL A 1 182 ? 12.417 7.225 -20.030 1.00 88.12 182 VAL A C 1
ATOM 1487 O O . VAL A 1 182 ? 12.848 8.366 -20.207 1.00 88.12 182 VAL A O 1
ATOM 1490 N N . PHE A 1 183 ? 12.927 6.390 -19.133 1.00 87.88 183 PHE A N 1
ATOM 1491 C CA . PHE A 1 183 ? 13.980 6.715 -18.180 1.00 87.88 183 PHE A CA 1
ATOM 1492 C C . PHE A 1 183 ? 15.236 5.897 -18.472 1.00 87.88 183 PHE A C 1
ATOM 1494 O O . PHE A 1 183 ? 15.171 4.674 -18.584 1.00 87.88 183 PHE A O 1
ATOM 1501 N N . TYR A 1 184 ? 16.383 6.564 -18.542 1.00 86.81 184 TYR A N 1
ATOM 1502 C CA . TYR A 1 184 ? 17.687 5.929 -18.735 1.00 86.81 184 TYR A CA 1
ATOM 1503 C C . TYR A 1 184 ? 18.553 6.154 -17.505 1.00 86.81 184 TYR A C 1
ATOM 1505 O O . TYR A 1 184 ? 18.769 7.304 -17.119 1.00 86.81 184 TYR A O 1
ATOM 1513 N N . ALA A 1 185 ? 19.045 5.075 -16.902 1.00 86.75 185 ALA A N 1
ATOM 1514 C CA . ALA A 1 185 ? 20.041 5.150 -15.848 1.00 86.75 185 ALA A CA 1
ATOM 1515 C C . ALA A 1 185 ? 21.346 5.737 -16.404 1.00 86.75 185 ALA A C 1
ATOM 1517 O O . ALA A 1 185 ? 21.775 5.384 -17.504 1.00 86.75 185 ALA A O 1
ATOM 1518 N N . ILE A 1 186 ? 21.985 6.614 -15.634 1.00 80.88 186 ILE A N 1
ATOM 1519 C CA . ILE A 1 186 ? 23.277 7.218 -15.971 1.00 80.88 186 ILE A CA 1
ATOM 1520 C C . ILE A 1 186 ? 24.294 6.958 -14.859 1.00 80.88 186 ILE A C 1
ATOM 1522 O O . ILE A 1 186 ? 23.963 6.978 -13.672 1.00 80.88 186 ILE A O 1
ATOM 1526 N N . SER A 1 187 ? 25.541 6.708 -15.257 1.00 73.44 187 SER A N 1
ATOM 1527 C CA . SER A 1 187 ? 26.679 6.647 -14.338 1.00 73.44 187 SER A CA 1
ATOM 1528 C C . SER A 1 187 ? 27.250 8.053 -14.139 1.00 73.44 187 SER A C 1
ATOM 1530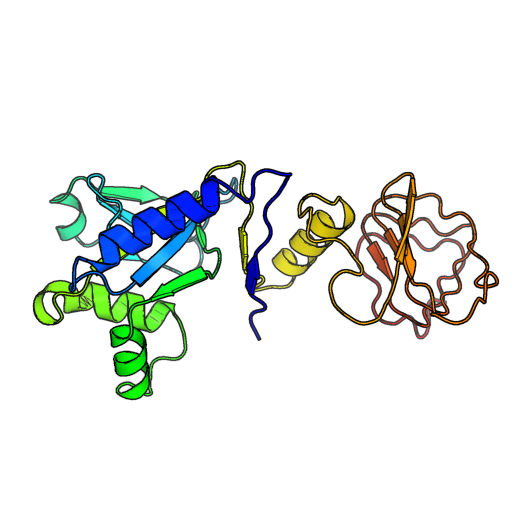 O O . SER A 1 187 ? 27.178 8.888 -15.037 1.00 73.44 187 SER A O 1
ATOM 1532 N N . GLY A 1 188 ? 27.804 8.335 -12.956 1.00 61.62 188 GLY A N 1
ATOM 1533 C CA . GLY A 1 188 ? 28.392 9.638 -12.616 1.00 61.62 188 GLY A CA 1
ATOM 1534 C C . GLY A 1 188 ? 29.659 9.992 -13.403 1.00 61.62 188 GLY A C 1
ATOM 1535 O O . GLY A 1 188 ? 30.082 11.145 -13.374 1.00 61.62 188 GLY A O 1
ATOM 1536 N N . GLN A 1 189 ? 30.250 9.034 -14.122 1.00 51.06 189 GLN A N 1
ATOM 1537 C CA . GLN A 1 189 ? 31.260 9.331 -15.132 1.00 51.06 189 GLN A CA 1
ATOM 1538 C C . GLN A 1 189 ? 30.576 9.635 -16.461 1.00 51.06 189 GLN A C 1
ATOM 1540 O O . GLN A 1 189 ? 29.656 8.928 -16.863 1.00 51.06 189 GLN A O 1
ATOM 1545 N N . ALA A 1 190 ? 31.020 10.714 -17.101 1.00 44.12 190 ALA A N 1
ATOM 1546 C CA . ALA A 1 190 ? 30.457 11.338 -18.293 1.00 44.12 190 ALA A CA 1
ATOM 1547 C C . ALA A 1 190 ? 30.550 10.481 -19.573 1.00 44.12 190 ALA A C 1
ATOM 1549 O O . ALA A 1 190 ? 30.896 10.986 -20.638 1.00 44.12 190 ALA A O 1
ATOM 1550 N N . ASP A 1 191 ? 30.190 9.203 -19.505 1.00 42.69 191 ASP A N 1
ATOM 1551 C CA . ASP A 1 191 ? 29.977 8.370 -20.675 1.00 42.69 191 ASP A CA 1
ATOM 1552 C C . ASP A 1 191 ? 28.580 8.644 -21.232 1.00 42.69 191 ASP A C 1
ATOM 1554 O O . ASP A 1 191 ? 27.619 7.893 -21.061 1.00 42.69 191 ASP A O 1
ATOM 1558 N N . TYR A 1 192 ? 28.508 9.714 -22.021 1.00 45.53 192 TYR A N 1
ATOM 1559 C CA . TYR A 1 192 ? 27.469 9.977 -23.026 1.00 45.53 192 TYR A CA 1
ATOM 1560 C C . TYR A 1 192 ? 27.392 8.882 -24.125 1.00 45.53 192 TYR A C 1
ATOM 1562 O O . TYR A 1 192 ? 26.814 9.101 -25.187 1.00 45.53 192 TYR A O 1
ATOM 1570 N N . SER A 1 193 ? 27.974 7.700 -23.887 1.00 41.09 193 SER A N 1
ATOM 1571 C CA . SER A 1 193 ? 28.233 6.638 -24.862 1.00 41.09 193 SER A CA 1
ATOM 1572 C C . SER A 1 193 ? 27.593 5.293 -24.484 1.00 41.09 193 SER A C 1
ATOM 1574 O O . SER A 1 193 ? 27.966 4.245 -25.009 1.00 41.09 193 SER A O 1
ATOM 1576 N N . SER A 1 194 ? 26.565 5.272 -23.628 1.00 44.94 194 SER A N 1
ATOM 1577 C CA . SER A 1 194 ? 25.566 4.215 -23.817 1.00 44.94 194 SER A CA 1
ATOM 1578 C C . SER A 1 194 ? 24.776 4.621 -25.055 1.00 44.94 194 SER A C 1
ATOM 1580 O O . SER A 1 194 ? 24.167 5.687 -25.094 1.00 44.94 194 SER A O 1
ATOM 1582 N N . ARG A 1 195 ? 24.887 3.840 -26.131 1.00 51.03 195 ARG A N 1
ATOM 1583 C CA . ARG A 1 195 ? 24.146 4.048 -27.377 1.00 51.03 195 ARG A CA 1
ATOM 1584 C C . ARG A 1 195 ? 22.655 4.013 -27.044 1.00 51.03 195 ARG A C 1
ATOM 1586 O O . ARG A 1 195 ? 22.053 2.944 -27.055 1.00 51.03 195 ARG A O 1
ATOM 1593 N N . VAL A 1 196 ? 22.071 5.160 -26.704 1.00 53.25 196 VAL A N 1
ATOM 1594 C CA . VAL A 1 196 ? 20.630 5.298 -26.499 1.00 53.25 196 VAL A CA 1
ATOM 1595 C C . VAL A 1 196 ? 20.006 5.232 -27.883 1.00 53.25 196 VAL A C 1
ATOM 1597 O O . VAL A 1 196 ? 19.730 6.244 -28.524 1.00 53.25 196 VAL A O 1
ATOM 1600 N N . THR A 1 197 ? 19.856 4.012 -28.388 1.00 58.25 197 THR A N 1
ATOM 1601 C CA . THR A 1 197 ? 18.967 3.723 -29.502 1.00 58.25 197 THR A CA 1
ATOM 1602 C C . THR A 1 197 ? 17.597 4.231 -29.096 1.00 58.25 197 THR A C 1
ATOM 1604 O O . THR A 1 197 ? 17.109 3.892 -28.018 1.00 58.25 197 THR A O 1
ATOM 1607 N N . TYR A 1 198 ? 17.013 5.097 -29.919 1.00 65.56 198 TYR A N 1
ATOM 1608 C CA . TYR A 1 198 ? 15.648 5.558 -29.722 1.00 65.56 198 TYR A CA 1
ATOM 1609 C C . TYR A 1 198 ? 14.741 4.337 -29.537 1.00 65.56 198 TYR A C 1
ATOM 1611 O O . TYR A 1 198 ? 14.656 3.495 -30.428 1.00 65.56 198 TYR A O 1
ATOM 1619 N N . ILE A 1 199 ? 14.128 4.221 -28.359 1.00 72.81 199 ILE A N 1
ATOM 1620 C CA . ILE A 1 199 ? 13.167 3.160 -28.072 1.00 72.81 199 ILE A CA 1
ATOM 1621 C C . ILE A 1 199 ? 11.796 3.698 -28.448 1.00 72.81 199 ILE A C 1
ATOM 1623 O O . ILE A 1 199 ? 11.323 4.665 -27.843 1.00 72.81 199 ILE A O 1
ATOM 1627 N N . ASP A 1 200 ? 11.167 3.063 -29.430 1.00 73.81 200 ASP A N 1
ATOM 1628 C CA . ASP A 1 200 ? 9.766 3.308 -29.744 1.00 73.81 200 ASP A CA 1
ATOM 1629 C C . ASP A 1 200 ? 8.885 2.596 -28.705 1.00 73.81 200 ASP A C 1
ATOM 1631 O O . ASP A 1 200 ? 8.619 1.393 -28.774 1.00 73.81 200 ASP A O 1
ATOM 1635 N N . GLY A 1 201 ? 8.512 3.338 -27.661 1.00 82.19 201 GLY A N 1
ATOM 1636 C CA . GLY A 1 201 ? 7.807 2.805 -26.505 1.00 82.19 201 GLY A CA 1
ATOM 1637 C C . GLY A 1 201 ? 7.383 3.874 -25.504 1.00 82.19 201 GLY A C 1
ATOM 1638 O O . GLY A 1 201 ? 7.623 5.072 -25.684 1.00 82.19 201 GLY A O 1
ATOM 1639 N N . PHE A 1 202 ? 6.718 3.435 -24.436 1.00 88.19 202 PHE A N 1
ATOM 1640 C CA . PHE A 1 202 ? 6.262 4.308 -23.358 1.00 88.19 202 PHE A CA 1
ATOM 1641 C C . PHE A 1 202 ? 6.278 3.595 -22.005 1.00 88.19 202 PHE A C 1
ATOM 1643 O O . PHE A 1 202 ? 6.095 2.375 -21.937 1.00 88.19 202 PHE A O 1
ATOM 1650 N N . ASN A 1 203 ? 6.464 4.373 -20.933 1.00 90.12 203 ASN A N 1
ATOM 1651 C CA . ASN A 1 203 ? 6.589 3.899 -19.554 1.00 90.12 203 ASN A CA 1
ATOM 1652 C C . ASN A 1 203 ? 7.700 2.839 -19.442 1.00 90.12 203 ASN A C 1
ATOM 1654 O O . ASN A 1 203 ? 7.423 1.665 -19.202 1.00 90.12 203 ASN A O 1
ATOM 1658 N N . ILE A 1 204 ? 8.952 3.232 -19.688 1.00 88.50 204 ILE A N 1
ATOM 1659 C CA . ILE A 1 204 ? 10.099 2.311 -19.717 1.00 88.50 204 ILE A CA 1
ATOM 1660 C C . ILE A 1 204 ? 11.205 2.811 -18.798 1.00 88.50 204 ILE A C 1
ATOM 1662 O O . ILE A 1 204 ? 11.540 3.990 -18.831 1.00 88.50 204 ILE A O 1
ATOM 1666 N N . VAL A 1 205 ? 11.835 1.906 -18.052 1.00 89.38 205 VAL A N 1
ATOM 1667 C CA . VAL A 1 205 ? 13.119 2.155 -17.379 1.00 89.38 205 VAL A CA 1
ATOM 1668 C C . VAL A 1 205 ? 14.197 1.278 -17.990 1.00 89.38 205 VAL A C 1
ATOM 1670 O O . VAL A 1 205 ? 13.997 0.075 -18.139 1.00 89.38 205 VAL A O 1
ATOM 1673 N N . VAL A 1 206 ? 15.346 1.874 -18.301 1.00 87.69 206 VAL A N 1
ATOM 1674 C CA . VAL A 1 206 ? 16.534 1.190 -18.815 1.00 87.69 206 VAL A CA 1
ATOM 1675 C C . VAL A 1 206 ? 17.684 1.360 -17.831 1.00 87.69 206 VAL A C 1
ATOM 1677 O O . VAL A 1 206 ? 18.096 2.484 -17.544 1.00 87.69 206 VAL A O 1
ATOM 1680 N N . GLY A 1 207 ? 18.198 0.244 -17.316 1.00 86.88 207 GLY A N 1
ATOM 1681 C CA . GLY A 1 207 ? 19.375 0.201 -16.455 1.00 86.88 207 GLY A CA 1
ATOM 1682 C C . GLY A 1 207 ? 20.692 0.492 -17.186 1.00 86.88 207 GLY A C 1
ATOM 1683 O O . GLY A 1 207 ? 20.749 0.643 -18.407 1.00 86.88 207 GLY A O 1
ATOM 1684 N N . LEU A 1 208 ? 21.784 0.540 -16.427 1.00 84.38 208 LEU A N 1
ATOM 1685 C CA . LEU A 1 208 ? 23.136 0.762 -16.940 1.00 84.38 208 LEU A CA 1
ATOM 1686 C C . LEU A 1 208 ? 23.598 -0.396 -17.832 1.00 84.38 208 LEU A C 1
ATOM 1688 O O . LEU A 1 208 ? 23.223 -1.546 -17.608 1.00 84.38 208 LEU A O 1
ATOM 1692 N N . ASN A 1 209 ? 24.461 -0.100 -18.806 1.00 81.88 209 ASN A N 1
ATOM 1693 C CA . ASN A 1 209 ? 25.107 -1.090 -19.681 1.00 81.88 209 ASN A CA 1
ATOM 1694 C C . ASN A 1 209 ? 24.129 -2.007 -20.439 1.00 81.88 209 ASN A C 1
ATOM 1696 O O . ASN A 1 209 ? 24.427 -3.178 -20.687 1.00 81.88 209 ASN A O 1
ATOM 1700 N N . CYS A 1 210 ? 22.955 -1.492 -20.806 1.00 81.25 210 CYS A N 1
ATOM 1701 C CA . CYS A 1 210 ? 22.005 -2.237 -21.622 1.00 81.25 210 CYS A CA 1
ATOM 1702 C C . CYS A 1 210 ? 22.318 -2.107 -23.117 1.00 81.25 210 CYS A C 1
ATOM 1704 O O . CYS A 1 210 ? 22.687 -1.037 -23.597 1.00 81.25 210 CYS A O 1
ATOM 1706 N N . SER A 1 211 ? 22.108 -3.190 -23.865 1.00 81.44 211 SER A N 1
ATOM 1707 C CA . SER A 1 211 ? 22.110 -3.179 -25.333 1.00 81.44 211 SER A CA 1
ATOM 1708 C C . SER A 1 211 ? 20.719 -3.546 -25.829 1.00 81.44 211 SER A C 1
ATOM 1710 O O . SER A 1 211 ? 20.222 -4.626 -25.526 1.00 81.44 211 SER A O 1
ATOM 1712 N N . ILE A 1 212 ? 20.066 -2.626 -26.535 1.00 81.25 212 ILE A N 1
ATOM 1713 C CA . ILE A 1 212 ? 18.683 -2.781 -26.992 1.00 81.25 212 ILE A CA 1
ATOM 1714 C C . ILE A 1 212 ? 18.674 -2.646 -28.510 1.00 81.25 212 ILE A C 1
ATOM 1716 O O . ILE A 1 212 ? 19.216 -1.688 -29.058 1.00 81.25 212 ILE A O 1
ATOM 1720 N N . SER A 1 213 ? 18.090 -3.623 -29.202 1.00 80.81 213 SER A N 1
ATOM 1721 C CA . SER A 1 213 ? 17.908 -3.535 -30.649 1.00 80.81 213 SER A CA 1
ATOM 1722 C C . SER A 1 213 ? 16.948 -2.392 -31.018 1.00 80.81 213 SER A C 1
ATOM 1724 O O . SER A 1 213 ? 15.898 -2.276 -30.387 1.00 80.81 213 SER A O 1
ATOM 1726 N N . PRO A 1 214 ? 17.210 -1.614 -32.089 1.00 76.88 214 PRO A N 1
ATOM 1727 C CA . PRO A 1 214 ? 16.261 -0.619 -32.606 1.00 76.88 214 PRO A CA 1
ATOM 1728 C C . PRO A 1 214 ? 14.896 -1.195 -33.013 1.00 76.88 214 PRO A C 1
ATOM 1730 O O . PRO A 1 214 ? 13.924 -0.457 -33.110 1.00 76.88 214 PRO A O 1
ATOM 1733 N N . SER A 1 215 ? 14.827 -2.504 -33.271 1.00 78.56 215 SER A N 1
ATOM 1734 C CA . SER A 1 215 ? 13.589 -3.210 -33.631 1.00 78.56 215 SER A CA 1
ATOM 1735 C C . SER A 1 215 ? 12.783 -3.713 -32.426 1.00 78.56 215 SER A C 1
ATOM 1737 O O . SER A 1 215 ? 11.705 -4.274 -32.610 1.00 78.56 215 SER A O 1
ATOM 1739 N N . ALA A 1 216 ? 13.296 -3.561 -31.201 1.00 77.75 216 ALA A N 1
ATOM 1740 C CA . ALA A 1 216 ? 12.613 -4.037 -30.005 1.00 77.75 216 ALA A CA 1
ATOM 1741 C C . ALA A 1 216 ? 11.422 -3.131 -29.661 1.00 77.75 216 ALA A C 1
ATOM 1743 O O . ALA A 1 216 ? 11.562 -1.910 -29.578 1.00 77.75 216 ALA A O 1
ATOM 1744 N N . ASN A 1 217 ? 10.260 -3.736 -29.402 1.00 81.31 217 ASN A N 1
ATOM 1745 C CA . ASN A 1 217 ? 9.071 -3.014 -28.957 1.00 81.31 217 ASN A CA 1
ATOM 1746 C C . ASN A 1 217 ? 8.875 -3.232 -27.454 1.00 81.31 217 ASN A C 1
ATOM 1748 O O . ASN A 1 217 ? 8.634 -4.352 -26.997 1.00 81.31 217 ASN A O 1
ATOM 1752 N N . ILE A 1 218 ? 9.012 -2.159 -26.678 1.00 85.19 218 ILE A N 1
ATOM 1753 C CA . ILE A 1 218 ? 9.047 -2.227 -25.214 1.00 85.19 218 ILE A CA 1
ATOM 1754 C C . ILE A 1 218 ? 7.997 -1.272 -24.663 1.00 85.19 218 ILE A C 1
ATOM 1756 O O . ILE A 1 218 ? 7.961 -0.097 -25.023 1.00 85.19 218 ILE A O 1
ATOM 1760 N N . ARG A 1 219 ? 7.117 -1.760 -23.788 1.00 86.62 219 ARG A N 1
ATOM 1761 C CA . ARG A 1 219 ? 6.061 -0.941 -23.170 1.00 86.62 219 ARG A CA 1
ATOM 1762 C C . ARG A 1 219 ? 5.854 -1.346 -21.716 1.00 86.62 219 ARG A C 1
ATOM 1764 O O . ARG A 1 219 ? 5.940 -2.530 -21.395 1.00 86.62 219 ARG A O 1
ATOM 1771 N N . ASN A 1 220 ? 5.579 -0.375 -20.841 1.00 86.69 220 ASN A N 1
ATOM 1772 C CA . ASN A 1 220 ? 5.261 -0.592 -19.417 1.00 86.69 220 ASN A CA 1
ATOM 1773 C C . ASN A 1 220 ? 6.254 -1.533 -18.702 1.00 86.69 220 ASN A C 1
ATOM 1775 O O . ASN A 1 220 ? 5.852 -2.437 -17.971 1.00 86.69 220 ASN A O 1
ATOM 1779 N N . SER A 1 221 ? 7.551 -1.374 -18.966 1.00 87.38 221 SER A N 1
ATOM 1780 C CA . SER A 1 221 ? 8.566 -2.364 -18.593 1.00 87.38 221 SER A CA 1
ATOM 1781 C C . SER A 1 221 ? 9.793 -1.729 -17.953 1.00 87.38 221 SER A C 1
ATOM 1783 O O . SER A 1 221 ? 10.233 -0.651 -18.340 1.00 87.38 221 SER A O 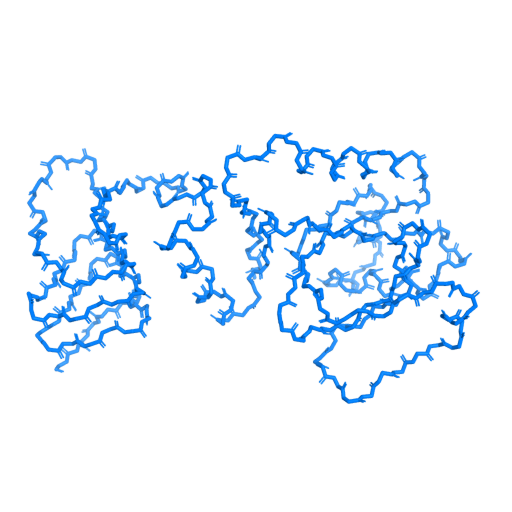1
ATOM 1785 N N . SER A 1 222 ? 10.380 -2.451 -17.004 1.00 88.06 222 SER A N 1
ATOM 1786 C CA . SER A 1 222 ? 11.620 -2.066 -16.330 1.00 88.06 222 SER A CA 1
ATOM 1787 C C . SER A 1 222 ? 12.708 -3.074 -16.697 1.00 88.06 222 SER A C 1
ATOM 1789 O O . SER A 1 222 ? 12.514 -4.282 -16.539 1.00 88.06 222 SER A O 1
ATOM 1791 N N . ILE A 1 223 ? 13.823 -2.575 -17.227 1.00 87.56 223 ILE A N 1
ATOM 1792 C CA . ILE A 1 223 ? 14.972 -3.352 -17.698 1.00 87.56 223 ILE A CA 1
ATOM 1793 C C . ILE A 1 223 ? 16.122 -3.114 -16.725 1.00 87.56 223 ILE A C 1
ATOM 1795 O O . ILE A 1 223 ? 16.537 -1.973 -16.513 1.00 87.56 223 ILE A O 1
ATOM 1799 N N . GLY A 1 224 ? 16.620 -4.191 -16.120 1.00 85.81 224 GLY A N 1
ATOM 1800 C CA . GLY A 1 224 ? 17.740 -4.132 -15.180 1.00 85.81 224 GLY A CA 1
ATOM 1801 C C . GLY A 1 224 ? 19.080 -3.805 -15.845 1.00 85.81 224 GLY A C 1
ATOM 1802 O O . GLY A 1 224 ? 19.201 -3.767 -17.066 1.00 85.81 224 GLY A O 1
ATOM 1803 N N . ASN A 1 225 ? 20.116 -3.602 -15.032 1.00 85.25 225 ASN A N 1
ATOM 1804 C CA . ASN A 1 225 ? 21.471 -3.352 -15.528 1.00 85.25 225 ASN A CA 1
ATOM 1805 C C . ASN A 1 225 ? 22.026 -4.563 -16.306 1.00 85.25 225 ASN A C 1
ATOM 1807 O O . ASN A 1 225 ? 21.679 -5.707 -16.016 1.00 85.25 225 ASN A O 1
ATOM 1811 N N . ASN A 1 226 ? 22.940 -4.312 -17.248 1.00 84.31 226 ASN A N 1
ATOM 1812 C CA . ASN A 1 226 ? 23.658 -5.316 -18.043 1.00 84.31 226 ASN A CA 1
ATOM 1813 C C . ASN A 1 226 ? 22.750 -6.240 -18.884 1.00 84.31 226 ASN A C 1
ATOM 1815 O O . ASN A 1 226 ? 23.114 -7.381 -19.172 1.00 84.31 226 ASN A O 1
ATOM 1819 N N . CYS A 1 227 ? 21.569 -5.766 -19.290 1.00 81.88 227 CYS A N 1
ATOM 1820 C CA . CYS A 1 227 ? 20.645 -6.549 -20.111 1.00 81.88 227 CYS A CA 1
ATOM 1821 C C . CYS A 1 227 ? 20.940 -6.418 -21.613 1.00 81.88 227 CYS A C 1
ATOM 1823 O O . CYS A 1 227 ? 21.318 -5.354 -22.111 1.00 81.88 227 CYS A O 1
ATOM 1825 N N . ARG A 1 228 ? 20.724 -7.502 -22.365 1.00 81.75 228 ARG A N 1
ATOM 1826 C CA . ARG A 1 228 ? 20.786 -7.508 -23.833 1.00 81.75 228 ARG A CA 1
ATOM 1827 C C . ARG A 1 228 ? 19.431 -7.913 -24.399 1.00 81.75 228 ARG A C 1
ATOM 1829 O O . ARG A 1 228 ? 18.960 -9.010 -24.112 1.00 81.75 228 ARG A O 1
ATOM 1836 N N . LEU A 1 229 ? 18.812 -7.025 -25.170 1.00 79.62 229 LEU A N 1
ATOM 1837 C CA . LEU A 1 229 ? 17.532 -7.249 -25.835 1.00 79.62 229 LEU A CA 1
ATOM 1838 C C . LEU A 1 229 ? 17.774 -7.361 -27.341 1.00 79.62 229 LEU A C 1
ATOM 1840 O O . LEU A 1 229 ? 18.252 -6.416 -27.977 1.00 79.62 229 LEU A O 1
ATOM 1844 N N . GLY A 1 230 ? 17.484 -8.547 -27.876 1.00 74.81 230 GLY A N 1
ATOM 1845 C CA . GLY A 1 230 ? 17.687 -8.906 -29.277 1.00 74.81 230 GLY A CA 1
ATOM 1846 C C . GLY A 1 230 ? 16.695 -8.242 -30.234 1.00 74.81 230 GLY A C 1
ATOM 1847 O O . GLY A 1 230 ? 15.868 -7.415 -29.846 1.00 74.81 230 GLY A O 1
ATOM 1848 N N . MET A 1 231 ? 16.811 -8.587 -31.516 1.00 74.62 231 MET A N 1
ATOM 1849 C CA . MET A 1 231 ? 15.884 -8.131 -32.556 1.00 74.62 231 MET A CA 1
ATOM 1850 C C . MET A 1 231 ? 14.506 -8.784 -32.387 1.00 74.62 231 MET A C 1
ATOM 1852 O O . MET A 1 231 ? 14.413 -9.927 -31.950 1.00 74.62 231 MET A O 1
ATOM 1856 N N . SER A 1 232 ? 13.444 -8.060 -32.751 1.00 66.62 232 SER A N 1
ATOM 1857 C CA . SER A 1 232 ? 12.055 -8.557 -32.768 1.00 66.62 232 SER A CA 1
ATOM 1858 C C . SER A 1 232 ? 11.511 -9.097 -31.434 1.00 66.62 232 SER A C 1
ATOM 1860 O O . SER A 1 232 ? 10.570 -9.889 -31.418 1.00 66.62 232 SER A O 1
ATOM 1862 N N . CYS A 1 233 ? 12.059 -8.658 -30.299 1.00 67.00 233 CYS A N 1
ATOM 1863 C CA . CYS A 1 233 ? 11.497 -8.986 -28.993 1.00 67.00 233 CYS A CA 1
ATOM 1864 C C . CYS A 1 233 ? 10.371 -8.006 -28.611 1.00 67.00 233 CYS A C 1
ATOM 1866 O O . CYS A 1 233 ? 10.548 -6.785 -28.673 1.00 67.00 233 CYS A O 1
ATOM 1868 N N . PHE A 1 234 ? 9.238 -8.553 -28.162 1.00 64.75 234 PHE A N 1
ATOM 1869 C CA . PHE A 1 234 ? 8.123 -7.800 -27.589 1.00 64.75 234 PHE A CA 1
ATOM 1870 C C . PHE A 1 234 ? 8.129 -7.965 -26.071 1.00 64.75 234 PHE A C 1
ATOM 1872 O O . PHE A 1 234 ? 7.905 -9.063 -25.566 1.00 64.75 234 PHE A O 1
ATOM 1879 N N . TYR A 1 235 ? 8.376 -6.877 -25.340 1.00 67.88 235 TYR A N 1
ATOM 1880 C CA . TYR A 1 235 ? 8.373 -6.900 -23.877 1.00 67.88 235 TYR A CA 1
ATOM 1881 C C . TYR A 1 235 ? 7.181 -6.131 -23.328 1.00 67.88 235 TYR A C 1
ATOM 1883 O O . TYR A 1 235 ? 7.081 -4.907 -23.457 1.00 67.88 235 TYR A O 1
ATOM 1891 N N . HIS A 1 236 ? 6.299 -6.887 -22.682 1.00 58.03 236 HIS A N 1
ATOM 1892 C CA . HIS A 1 236 ? 5.134 -6.389 -21.976 1.00 58.03 236 HIS A CA 1
ATOM 1893 C C . HIS A 1 236 ? 5.219 -6.900 -20.531 1.00 58.03 236 HIS A C 1
ATOM 1895 O O . HIS A 1 236 ? 4.611 -7.908 -20.196 1.00 58.03 236 HIS A O 1
ATOM 1901 N N . LEU A 1 237 ? 5.994 -6.178 -19.708 1.00 56.69 237 LEU A N 1
ATOM 1902 C CA . LEU A 1 237 ? 6.236 -6.335 -18.261 1.00 56.69 237 LEU A CA 1
ATOM 1903 C C . LEU A 1 237 ? 7.539 -7.082 -17.891 1.00 56.69 237 LEU A C 1
ATOM 1905 O O . LEU A 1 237 ? 7.655 -8.289 -18.037 1.00 56.69 237 LEU A O 1
ATOM 1909 N N . PHE A 1 238 ? 8.484 -6.301 -17.343 1.00 50.09 238 PHE A N 1
ATOM 1910 C CA . PHE A 1 238 ? 9.659 -6.663 -16.521 1.00 50.09 238 PHE A CA 1
ATOM 1911 C C . PHE A 1 238 ? 10.669 -7.700 -17.079 1.00 50.09 238 PHE A C 1
ATOM 1913 O O . PHE A 1 238 ? 10.368 -8.876 -17.231 1.00 50.09 238 PHE A O 1
ATOM 1920 N N . CYS A 1 239 ? 11.938 -7.299 -17.266 1.00 45.03 239 CYS A N 1
ATOM 1921 C CA . CYS A 1 239 ? 13.047 -8.223 -17.559 1.00 45.03 239 CYS A CA 1
ATOM 1922 C C . CYS A 1 239 ? 14.190 -8.002 -16.556 1.00 45.03 239 CYS A C 1
ATOM 1924 O O . CYS A 1 239 ? 14.856 -6.964 -16.577 1.00 45.03 239 CYS A O 1
ATOM 1926 N N . ARG A 1 240 ? 14.403 -8.963 -15.642 1.00 39.00 240 ARG A N 1
ATOM 1927 C CA . ARG A 1 240 ? 15.384 -8.818 -14.551 1.00 39.00 240 ARG A CA 1
ATOM 1928 C C . ARG A 1 240 ? 16.781 -9.345 -14.886 1.00 39.00 240 ARG A C 1
ATOM 1930 O O . ARG A 1 240 ? 17.738 -8.913 -14.251 1.00 39.00 240 ARG A O 1
ATOM 1937 N N . SER A 1 241 ? 16.925 -10.242 -15.860 1.00 35.22 241 SER A N 1
ATOM 1938 C CA . SER A 1 241 ? 18.213 -10.773 -16.333 1.00 35.22 241 SER A CA 1
ATOM 1939 C C . SER A 1 241 ? 17.975 -11.541 -17.635 1.00 35.22 241 SER A C 1
ATOM 1941 O O . SER A 1 241 ? 17.249 -12.530 -17.622 1.00 35.22 241 SER A O 1
ATOM 1943 N N . CYS A 1 242 ? 18.560 -11.114 -18.754 1.00 37.25 242 CYS A N 1
ATOM 1944 C CA . CYS A 1 242 ? 18.481 -11.864 -20.010 1.00 37.25 242 CYS A CA 1
ATOM 1945 C C . CYS A 1 242 ? 19.838 -12.521 -20.283 1.00 37.25 242 CYS A C 1
ATOM 1947 O O . CYS A 1 242 ? 20.754 -11.869 -20.783 1.00 37.25 242 CYS A O 1
ATOM 1949 N N . SER A 1 243 ? 19.997 -13.792 -19.904 1.00 31.41 243 SER A N 1
ATOM 1950 C CA . SER A 1 243 ? 21.206 -14.569 -20.209 1.00 31.41 243 SER A CA 1
ATOM 1951 C C . SER A 1 243 ? 21.127 -15.326 -21.537 1.00 31.41 243 SER A C 1
ATOM 1953 O O . SER A 1 243 ? 22.153 -15.849 -21.958 1.00 31.41 243 SER A O 1
ATOM 1955 N N . ARG A 1 244 ? 19.968 -15.356 -22.216 1.00 33.41 244 ARG A N 1
ATOM 1956 C CA . ARG A 1 244 ? 19.765 -15.830 -23.602 1.00 33.41 244 ARG A CA 1
ATOM 1957 C C . ARG A 1 244 ? 18.295 -15.629 -24.001 1.00 33.41 244 ARG A C 1
ATOM 1959 O O . ARG A 1 244 ? 17.431 -16.330 -23.489 1.00 33.41 244 ARG A O 1
ATOM 1966 N N . CYS A 1 245 ? 18.029 -14.737 -24.948 1.00 30.36 245 CYS A N 1
ATOM 1967 C CA . CYS A 1 245 ? 16.904 -14.894 -25.870 1.00 30.36 245 CYS A CA 1
ATOM 1968 C C . CYS A 1 245 ? 17.542 -15.184 -27.231 1.00 30.36 245 CYS A C 1
ATOM 1970 O O . CYS A 1 245 ? 18.253 -14.324 -27.755 1.00 30.36 245 CYS A O 1
ATOM 1972 N N . PHE A 1 246 ? 17.402 -16.430 -27.691 1.00 29.47 246 PHE A N 1
ATOM 1973 C CA . PHE A 1 246 ? 17.724 -16.839 -29.059 1.00 29.47 246 PHE A CA 1
ATOM 1974 C C . PHE A 1 246 ? 16.624 -16.369 -30.007 1.00 29.47 246 PHE A C 1
ATOM 1976 O O . PHE A 1 246 ? 15.456 -16.339 -29.555 1.00 29.47 246 PHE A O 1
#

Secondary structure (DSSP, 8-state):
---EEE---SS-TTTHHHHHHHHHHHHTTSTTEEEEEEEEE-SS----EEEETTT-BEEEE--SS--S-----GGGGSS-EEEESSEEEEEEEEE-HHHHHHHHH-TT--SHHHHHHHHHHTHHHH--EEEEEEPPTT--EEE--SHHHHHHHHHHHHTTTTTT--TTSSSS-EEEEEGGGEEEEE-SS--TTS--PPP-EEEEEE-TT-EE-TT-EEEEEEE-TT-EE-TT-EEES-BS--S---

Sequence (246 aa):
MSTKLYLSGRENMFPTMRDCLLFSRERRKDKCNVMTLLYTESEFENPAIGLEAKDGKLVYYHQEEPSSHLELDKRLFFADTYIRRDLRDTGIALCSPNICAQYSDNFDFQHKGDIIKEILANEEILCQYIHVDILPPTVSAFSVNDYVDLLHVNRLMLQRWLAPLTLGLVGDTRFISRRNNVFYAISGQADYSSRVTYIDGFNIVVGLNCSISPSANIRNSSIGNNCRLGMSCFYHLFCRSCSRCF

pLDDT: mean 76.14, std 16.86, range [25.14, 93.56]

InterPro domains:
  IPR029044 Nucleotide-diphospho-sugar transferases [SSF53448] (54-232)
  IPR051956 eIF2B Complex Subunit Epsilon [PTHR45887] (24-233)